Protein AF-A0A1A6GQE8-F1 (afdb_monomer)

Solvent-accessible surface area (backbone atoms only — not comparable to full-atom values): 12426 Å² total; per-residue (Å²): 138,86,84,80,75,64,87,93,66,90,79,89,85,80,94,72,72,99,49,94,85,53,71,64,73,80,48,47,66,59,53,51,49,52,54,49,50,49,63,72,64,48,62,23,26,74,57,38,47,56,50,36,55,51,49,27,27,77,41,68,50,54,58,66,59,46,49,51,30,46,28,74,81,37,71,71,54,50,54,50,72,70,56,50,51,53,42,54,61,35,61,78,48,55,28,60,56,50,30,53,54,46,36,74,74,71,44,80,75,94,63,67,51,44,66,57,49,55,72,54,42,81,95,78,83,87,87,87,84,79,78,90,83,87,82,89,78,89,87,88,85,83,84,88,86,84,88,81,8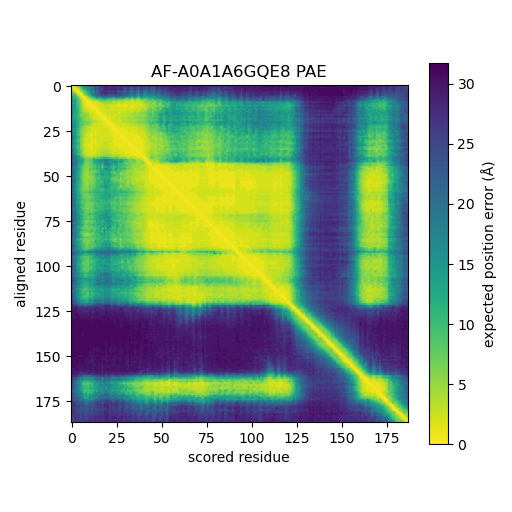0,91,72,86,70,79,79,76,93,70,88,73,78,76,79,69,56,63,72,56,48,50,49,50,53,69,74,65,61,87,73,80,84,85,77,82,88,78,132

Radius of gyration: 25.93 Å; Cα contacts (8 Å, |Δi|>4): 92; chains: 1; bounding box: 51×76×77 Å

InterPro domains:
  IPR000340 Dual specificity phosphatase, catalytic domain [PF00782] (6-90)
  IPR020422 Dual specificity protein phosphatase domain [SM00195] (2-93)
  IPR029021 Protein-tyrosine phosphatase-like [G3DSA:3.90.190.10] (2-115)
  IPR029021 Protein-tyrosine phosphatase-like [SSF52799] (7-93)

Organism: Neotoma lepida (NCBI:txid56216)

pLDDT: mean 73.99, std 23.94, range [29.12, 97.94]

Structure (mmCIF, N/CA/C/O backbone):
data_AF-A0A1A6GQE8-F1
#
_entry.id   AF-A0A1A6GQE8-F1
#
loop_
_atom_site.group_PDB
_atom_site.id
_atom_site.type_symbol
_atom_site.label_atom_id
_atom_site.label_alt_id
_atom_site.label_comp_id
_atom_site.label_asym_id
_atom_site.label_entity_id
_atom_site.label_seq_id
_atom_site.pdbx_PDB_ins_code
_atom_site.Cartn_x
_atom_site.Cartn_y
_atom_site.Cartn_z
_atom_site.occupancy
_atom_site.B_iso_or_equiv
_atom_site.auth_seq_id
_atom_site.auth_comp_id
_atom_site.auth_asym_id
_atom_site.auth_atom_id
_atom_site.pdbx_PDB_model_num
ATOM 1 N N . MET A 1 1 ? 19.054 22.653 -20.658 1.00 33.34 1 MET A N 1
ATOM 2 C CA . MET A 1 1 ? 17.891 21.751 -20.486 1.00 33.34 1 MET A CA 1
ATOM 3 C C . MET A 1 1 ? 18.060 20.942 -19.203 1.00 33.34 1 MET A C 1
ATOM 5 O O . MET A 1 1 ? 19.047 20.231 -19.081 1.00 33.34 1 MET A O 1
ATOM 9 N N . GLY A 1 2 ? 17.166 21.108 -18.223 1.00 38.31 2 GLY A N 1
ATOM 10 C CA . GLY A 1 2 ? 17.299 20.510 -16.889 1.00 38.31 2 GLY A CA 1
ATOM 11 C C . GLY A 1 2 ? 16.856 19.045 -16.826 1.00 38.31 2 GLY A C 1
ATOM 12 O O . GLY A 1 2 ? 15.711 18.726 -17.131 1.00 38.31 2 GLY A O 1
ATOM 13 N N . ASN A 1 3 ? 17.747 18.160 -16.374 1.00 42.16 3 ASN A N 1
ATOM 14 C CA . ASN A 1 3 ? 17.410 16.785 -16.004 1.00 42.16 3 ASN A CA 1
ATOM 15 C C . ASN A 1 3 ? 16.837 16.758 -14.579 1.00 42.16 3 ASN A C 1
ATOM 17 O O . ASN A 1 3 ? 17.555 16.536 -13.604 1.00 42.16 3 ASN A O 1
ATOM 21 N N . GLY A 1 4 ? 15.527 16.963 -14.454 1.00 40.12 4 GLY A N 1
ATOM 22 C CA . GLY A 1 4 ? 14.789 16.671 -13.227 1.00 40.12 4 GLY A CA 1
ATOM 23 C C . GLY A 1 4 ? 14.667 15.160 -13.020 1.00 40.12 4 GLY A C 1
ATOM 24 O O . GLY A 1 4 ? 13.658 14.561 -13.383 1.00 40.12 4 GLY A O 1
ATOM 25 N N . MET A 1 5 ? 15.694 14.517 -12.458 1.00 43.94 5 MET A N 1
ATOM 26 C CA . MET A 1 5 ? 15.571 13.144 -11.959 1.00 43.94 5 MET A CA 1
ATOM 27 C C . MET A 1 5 ? 14.628 13.139 -10.752 1.00 43.94 5 MET A C 1
ATOM 29 O O . MET A 1 5 ? 15.006 13.525 -9.646 1.00 43.94 5 MET A O 1
ATOM 33 N N . THR A 1 6 ? 13.390 12.689 -10.951 1.00 46.53 6 THR A N 1
ATOM 34 C CA . THR A 1 6 ? 12.456 12.402 -9.858 1.00 46.53 6 THR A CA 1
ATOM 35 C C . THR A 1 6 ? 13.052 11.296 -8.979 1.00 46.53 6 THR A C 1
ATOM 37 O O . THR A 1 6 ? 13.057 10.125 -9.368 1.00 46.53 6 THR A O 1
ATOM 40 N N . LYS A 1 7 ? 13.597 11.655 -7.808 1.00 50.09 7 LYS A N 1
ATOM 41 C CA . LYS A 1 7 ? 14.180 10.702 -6.849 1.00 50.09 7 LYS A CA 1
ATOM 42 C C . LYS A 1 7 ? 13.134 9.633 -6.482 1.00 50.09 7 LYS A C 1
ATOM 44 O O . LYS A 1 7 ? 12.064 9.958 -5.978 1.00 50.09 7 LYS A O 1
ATOM 49 N N . GLY A 1 8 ? 13.437 8.355 -6.733 1.00 65.50 8 GLY A N 1
ATOM 50 C CA . GLY A 1 8 ? 12.602 7.214 -6.316 1.00 65.50 8 GLY A CA 1
ATOM 51 C C . GLY A 1 8 ? 11.689 6.594 -7.383 1.00 65.50 8 GLY A C 1
ATOM 52 O O . GLY A 1 8 ? 10.817 5.790 -7.024 1.00 65.50 8 GLY A O 1
ATOM 53 N N . ILE A 1 9 ? 11.882 6.945 -8.659 1.00 70.56 9 ILE A N 1
ATOM 54 C CA . ILE A 1 9 ? 11.312 6.229 -9.809 1.00 70.56 9 ILE A CA 1
ATOM 55 C C . ILE A 1 9 ? 12.464 5.643 -10.625 1.00 70.56 9 ILE A C 1
ATOM 57 O O . ILE A 1 9 ? 13.371 6.364 -11.039 1.00 70.56 9 ILE A O 1
ATOM 61 N N . THR A 1 10 ? 12.432 4.330 -10.836 1.00 79.69 10 THR A N 1
ATOM 62 C CA . THR A 1 10 ? 13.374 3.635 -11.713 1.00 79.69 10 THR A CA 1
ATOM 63 C C . THR A 1 10 ? 12.821 3.661 -13.131 1.00 79.69 10 THR A C 1
ATOM 65 O O . THR A 1 10 ? 11.670 3.285 -13.344 1.00 79.69 10 THR A O 1
ATOM 68 N N . TYR A 1 11 ? 13.637 4.086 -14.093 1.00 85.38 11 TYR A N 1
ATOM 69 C CA . TYR A 1 11 ? 13.274 4.113 -15.506 1.00 85.38 11 TYR A CA 1
ATOM 70 C C . TYR A 1 11 ? 14.206 3.200 -16.295 1.00 85.38 11 TYR A C 1
ATOM 72 O O . TYR A 1 11 ? 15.423 3.286 -16.142 1.00 85.38 11 TYR A O 1
ATOM 80 N N . LEU A 1 12 ? 13.630 2.389 -17.178 1.00 89.62 12 LEU A N 1
ATOM 81 C CA . LEU A 1 12 ? 14.349 1.776 -18.285 1.00 89.62 12 LEU A CA 1
ATOM 82 C C . LEU A 1 12 ? 14.109 2.640 -19.527 1.00 89.62 12 LEU A C 1
ATOM 84 O O . LEU A 1 12 ? 12.961 2.836 -19.925 1.00 89.62 12 LEU A O 1
ATOM 88 N N . ARG A 1 13 ? 15.175 3.190 -20.114 1.00 92.12 13 ARG A N 1
ATOM 89 C CA . ARG A 1 13 ? 15.105 3.988 -21.347 1.00 92.12 13 ARG A CA 1
ATOM 90 C C . ARG A 1 13 ? 15.777 3.229 -22.476 1.00 92.12 13 ARG A C 1
ATOM 92 O O . ARG A 1 13 ? 16.946 2.881 -22.359 1.00 92.12 13 ARG A O 1
ATOM 99 N N . ILE A 1 14 ? 15.044 3.033 -23.565 1.00 91.38 14 ILE A N 1
ATOM 100 C CA . ILE A 1 14 ? 15.556 2.408 -24.780 1.00 91.38 14 ILE A CA 1
ATOM 101 C C . ILE A 1 14 ? 15.322 3.376 -25.933 1.00 91.38 14 ILE A C 1
ATOM 103 O O . ILE A 1 14 ? 14.180 3.668 -26.279 1.00 91.38 14 ILE A O 1
ATOM 107 N N . SER A 1 15 ? 16.407 3.898 -26.497 1.00 91.94 15 SER A N 1
ATOM 108 C CA . SER A 1 15 ? 16.352 4.793 -27.652 1.00 91.94 15 SER A CA 1
ATOM 109 C C . SER A 1 15 ? 16.239 3.963 -28.927 1.00 91.94 15 SER A C 1
ATOM 111 O O . SER A 1 15 ? 17.192 3.289 -29.317 1.00 91.94 15 SER A O 1
ATOM 113 N N . VAL A 1 16 ? 15.070 4.000 -29.561 1.00 91.94 16 VAL A N 1
ATOM 114 C CA . VAL A 1 16 ? 14.745 3.240 -30.774 1.00 91.94 16 VAL A CA 1
ATOM 115 C C . VAL A 1 16 ? 14.078 4.203 -31.753 1.00 91.94 16 VAL A C 1
ATOM 117 O O . VAL A 1 16 ? 13.173 4.932 -31.354 1.00 91.94 16 VAL A O 1
ATOM 120 N N . ALA A 1 17 ? 14.540 4.242 -33.004 1.00 90.75 17 ALA A N 1
ATOM 121 C CA . ALA A 1 17 ? 13.864 5.004 -34.052 1.00 90.75 17 ALA A CA 1
ATOM 122 C C . ALA A 1 17 ? 12.609 4.248 -34.514 1.00 90.75 17 ALA A C 1
ATOM 124 O O . ALA A 1 17 ? 12.619 3.019 -34.579 1.00 90.75 17 ALA A O 1
ATOM 125 N N . ASP A 1 18 ? 11.540 4.980 -34.818 1.00 93.00 18 ASP A N 1
ATOM 126 C CA . ASP A 1 18 ? 10.269 4.411 -35.272 1.00 93.00 18 ASP A CA 1
ATOM 127 C C . ASP A 1 18 ? 10.303 4.161 -36.785 1.00 93.00 18 ASP A C 1
ATOM 129 O O . ASP A 1 18 ? 9.680 4.868 -37.575 1.00 93.00 18 ASP A O 1
ATOM 133 N N . THR A 1 19 ? 11.136 3.206 -37.201 1.00 94.00 19 THR A N 1
ATOM 134 C CA . THR A 1 19 ? 11.258 2.796 -38.603 1.00 94.00 19 THR A CA 1
ATOM 135 C C . THR A 1 19 ? 11.241 1.267 -38.711 1.00 94.00 19 THR A C 1
ATOM 137 O O . THR A 1 19 ? 11.705 0.576 -37.793 1.00 94.00 19 THR A O 1
ATOM 140 N N . PRO A 1 20 ? 10.692 0.696 -39.801 1.00 92.06 20 PRO A N 1
ATOM 141 C CA . PRO A 1 20 ? 10.495 -0.751 -39.920 1.00 92.06 20 PRO A CA 1
ATOM 142 C C . PRO A 1 20 ? 11.808 -1.548 -39.996 1.00 92.06 20 PRO A C 1
ATOM 144 O O . PRO A 1 20 ? 11.814 -2.753 -39.738 1.00 92.06 20 PRO A O 1
ATOM 147 N N . GLU A 1 21 ? 12.929 -0.893 -40.299 1.00 95.44 21 GLU A N 1
ATOM 148 C CA . GLU A 1 21 ? 14.267 -1.492 -40.337 1.00 95.44 21 GLU A CA 1
ATOM 149 C C . GLU A 1 21 ? 14.823 -1.753 -38.931 1.00 95.44 21 GLU A C 1
ATOM 151 O O . GLU A 1 21 ? 15.717 -2.585 -38.746 1.00 95.44 21 GLU A O 1
ATOM 156 N N . VAL A 1 22 ? 14.309 -1.061 -37.910 1.00 94.12 22 VAL A N 1
ATOM 157 C CA . VAL A 1 22 ? 14.831 -1.186 -36.553 1.00 94.12 22 VAL A CA 1
ATOM 158 C C . VAL A 1 22 ? 14.346 -2.475 -35.893 1.00 94.12 22 VAL A C 1
ATOM 160 O O . VAL A 1 22 ? 13.163 -2.708 -35.648 1.00 94.12 22 VAL A O 1
ATOM 163 N N . HIS A 1 23 ? 15.296 -3.320 -35.495 1.00 92.38 23 HIS A N 1
ATOM 164 C CA . HIS A 1 23 ? 15.022 -4.582 -34.809 1.00 92.38 23 HIS A CA 1
ATOM 165 C C . HIS A 1 23 ? 14.672 -4.403 -33.321 1.00 92.38 23 HIS A C 1
ATOM 167 O O . HIS A 1 23 ? 15.424 -4.833 -32.443 1.00 92.38 23 HIS A O 1
ATOM 173 N N . ILE A 1 24 ? 13.506 -3.825 -33.010 1.00 95.25 24 ILE A N 1
ATOM 174 C CA . ILE A 1 24 ? 13.038 -3.617 -31.622 1.00 95.25 24 ILE A CA 1
ATOM 175 C C . ILE A 1 24 ? 12.971 -4.917 -30.797 1.00 95.25 24 ILE A C 1
ATOM 177 O O . ILE A 1 24 ? 13.159 -4.896 -29.580 1.00 95.25 24 ILE A O 1
ATOM 181 N N . LYS A 1 25 ? 12.804 -6.071 -31.463 1.00 95.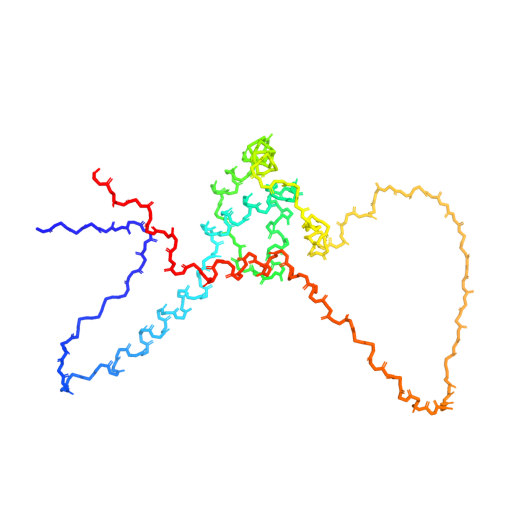81 25 LYS A N 1
ATOM 182 C CA . LYS A 1 25 ? 12.785 -7.409 -30.844 1.00 95.81 25 LYS A CA 1
ATOM 183 C C . LYS A 1 25 ? 13.999 -7.674 -29.943 1.00 95.81 25 LYS A C 1
ATOM 185 O O . LYS A 1 25 ? 13.856 -8.373 -28.941 1.00 95.81 25 LYS A O 1
ATOM 190 N N . LYS A 1 26 ? 15.167 -7.082 -30.238 1.00 95.25 26 LYS A N 1
ATOM 191 C CA . LYS A 1 26 ? 16.388 -7.231 -29.421 1.00 95.25 26 LYS A CA 1
ATOM 192 C C . LYS A 1 26 ? 16.225 -6.719 -27.981 1.00 95.25 26 LYS A C 1
ATOM 194 O O . LYS A 1 26 ? 16.923 -7.184 -27.088 1.00 95.25 26 LYS A O 1
ATOM 199 N N . HIS A 1 27 ? 15.274 -5.812 -27.750 1.00 95.81 27 HIS A N 1
ATOM 200 C CA . HIS A 1 27 ? 15.008 -5.199 -26.447 1.00 95.81 27 HIS A CA 1
ATOM 201 C C . HIS A 1 27 ? 13.896 -5.885 -25.647 1.00 95.81 27 HIS A C 1
ATOM 203 O O . HIS A 1 27 ? 13.732 -5.608 -24.460 1.00 95.81 27 HIS A O 1
ATOM 209 N N . PHE A 1 28 ? 13.141 -6.811 -26.249 1.00 96.50 28 PHE A N 1
ATOM 210 C CA . PHE A 1 28 ? 11.980 -7.418 -25.590 1.00 96.50 28 PHE A CA 1
ATOM 211 C C . PHE A 1 28 ? 12.343 -8.113 -24.279 1.00 96.50 28 PHE A C 1
ATOM 213 O O . PHE A 1 28 ? 11.652 -7.927 -23.282 1.00 96.50 28 PHE A O 1
ATOM 220 N N . LYS A 1 29 ? 13.451 -8.863 -24.248 1.00 96.25 29 LYS A N 1
ATOM 221 C CA . LYS A 1 29 ? 13.906 -9.556 -23.034 1.00 96.25 29 LYS A CA 1
ATOM 222 C C . LYS A 1 29 ? 14.160 -8.576 -21.885 1.00 96.25 29 LYS A C 1
ATOM 224 O O . LYS A 1 29 ? 13.725 -8.818 -20.763 1.00 96.25 29 LYS A O 1
ATOM 229 N N . GLU A 1 30 ? 14.838 -7.468 -22.169 1.00 95.69 30 GLU A N 1
ATOM 230 C CA . GLU A 1 30 ? 15.150 -6.430 -21.186 1.00 95.69 30 GLU A CA 1
ATOM 231 C C . GLU A 1 30 ? 13.878 -5.735 -20.681 1.00 95.69 30 GLU A C 1
ATOM 233 O O . GLU A 1 30 ? 13.658 -5.668 -19.470 1.00 95.69 30 GLU A O 1
ATOM 238 N N . CYS A 1 31 ? 12.991 -5.309 -21.589 1.00 93.50 31 CYS A N 1
ATOM 239 C CA . CYS A 1 31 ? 11.715 -4.685 -21.234 1.00 93.50 31 CYS A CA 1
ATOM 240 C C . CYS A 1 31 ? 10.833 -5.603 -20.384 1.00 93.50 31 CYS A C 1
ATOM 242 O O . CYS A 1 31 ? 10.303 -5.176 -19.358 1.00 93.50 31 CYS A O 1
ATOM 244 N N . VAL A 1 32 ? 10.681 -6.865 -20.793 1.00 93.50 32 VAL A N 1
ATOM 245 C CA . VAL A 1 32 ? 9.855 -7.845 -20.077 1.00 93.50 32 VAL A CA 1
ATOM 246 C C . VAL A 1 32 ? 10.417 -8.094 -18.681 1.00 93.50 32 VAL A C 1
ATOM 248 O O . VAL A 1 32 ? 9.656 -8.054 -17.716 1.00 93.50 32 VAL A O 1
ATOM 251 N N . ASN A 1 33 ? 11.733 -8.277 -18.547 1.00 92.75 33 ASN A N 1
ATOM 252 C CA . ASN A 1 33 ? 12.372 -8.469 -17.245 1.00 92.75 33 ASN A CA 1
ATOM 253 C C . ASN A 1 33 ? 12.209 -7.246 -16.339 1.00 92.75 33 ASN A C 1
ATOM 255 O O . ASN A 1 33 ? 11.886 -7.400 -15.161 1.00 92.75 33 ASN A O 1
ATOM 259 N N . PHE A 1 34 ? 12.378 -6.039 -16.882 1.00 87.69 34 PHE A N 1
ATOM 260 C CA . PHE A 1 34 ? 12.191 -4.801 -16.133 1.00 87.69 34 PHE A CA 1
ATOM 261 C C . PHE A 1 34 ? 10.754 -4.666 -15.619 1.00 87.69 34 PHE A C 1
ATOM 263 O O . PHE A 1 34 ? 10.536 -4.494 -14.419 1.00 87.69 34 PHE A O 1
ATOM 270 N N . ILE A 1 35 ? 9.763 -4.839 -16.501 1.00 85.19 35 ILE A N 1
ATOM 271 C CA . ILE A 1 35 ? 8.339 -4.795 -16.137 1.00 85.19 35 ILE A CA 1
ATOM 272 C C . ILE A 1 35 ? 8.012 -5.875 -15.102 1.00 85.19 35 ILE A C 1
ATOM 274 O O . ILE A 1 35 ? 7.318 -5.605 -14.119 1.00 85.19 35 ILE A O 1
ATOM 278 N N . HIS A 1 36 ? 8.509 -7.098 -15.299 1.00 88.69 36 HIS A N 1
ATOM 279 C CA . HIS A 1 36 ? 8.265 -8.208 -14.385 1.00 88.69 36 HIS A CA 1
ATOM 280 C C . HIS A 1 36 ? 8.868 -7.940 -13.000 1.00 88.69 36 HIS A C 1
ATOM 282 O O . HIS A 1 36 ? 8.176 -8.100 -11.994 1.00 88.69 36 HIS A O 1
ATOM 288 N N . GLY A 1 37 ? 10.105 -7.440 -12.940 1.00 81.06 37 GLY A N 1
ATOM 289 C CA . GLY A 1 37 ? 10.758 -7.029 -11.698 1.00 81.06 37 GLY A CA 1
ATOM 290 C C . GLY A 1 37 ? 9.993 -5.919 -10.978 1.00 81.06 37 GLY A C 1
ATOM 291 O O . GLY A 1 37 ? 9.742 -6.024 -9.778 1.00 81.06 37 GLY A O 1
ATOM 292 N N . CYS A 1 38 ? 9.530 -4.895 -11.702 1.00 78.94 38 CYS A N 1
ATOM 293 C CA . CYS A 1 38 ? 8.674 -3.849 -11.138 1.00 78.94 38 CYS A CA 1
ATOM 294 C C . CYS A 1 38 ? 7.338 -4.398 -10.616 1.00 78.94 38 CYS A C 1
ATOM 296 O O . CYS A 1 38 ? 6.865 -3.948 -9.574 1.00 78.94 38 CYS A O 1
ATOM 298 N N . ARG A 1 39 ? 6.731 -5.380 -11.296 1.00 75.75 39 ARG A N 1
ATOM 299 C CA . ARG A 1 39 ? 5.498 -6.045 -10.837 1.00 75.75 39 ARG A CA 1
ATOM 300 C C . ARG A 1 39 ? 5.704 -6.816 -9.535 1.00 75.75 39 ARG A C 1
ATOM 302 O O . ARG A 1 39 ? 4.853 -6.729 -8.651 1.00 75.75 39 ARG A O 1
ATOM 309 N N . LEU A 1 40 ? 6.805 -7.561 -9.426 1.00 74.25 40 LEU A N 1
ATOM 310 C CA . LEU A 1 40 ? 7.125 -8.351 -8.235 1.00 74.25 40 LEU A CA 1
ATOM 311 C C . LEU A 1 40 ? 7.533 -7.467 -7.055 1.00 74.25 40 LEU A C 1
ATOM 313 O O . LEU A 1 40 ? 7.094 -7.705 -5.937 1.00 74.25 40 LEU A O 1
ATOM 317 N N . ASN A 1 41 ? 8.315 -6.418 -7.310 1.00 69.19 41 ASN A N 1
ATOM 318 C CA . ASN A 1 41 ? 8.878 -5.561 -6.263 1.00 69.19 41 ASN A CA 1
ATOM 319 C C . ASN A 1 41 ? 8.047 -4.292 -6.007 1.00 69.19 41 ASN A C 1
ATOM 321 O O . ASN A 1 41 ? 8.381 -3.460 -5.157 1.00 69.19 41 ASN A O 1
ATOM 325 N N . GLY A 1 42 ? 6.952 -4.121 -6.746 1.00 71.88 42 GLY A N 1
ATOM 326 C CA . GLY A 1 42 ? 5.987 -3.053 -6.549 1.00 71.88 42 GLY A CA 1
ATOM 327 C C . GLY A 1 42 ? 5.256 -3.223 -5.222 1.00 71.88 42 GLY A C 1
ATOM 328 O O . GLY A 1 42 ? 4.955 -4.333 -4.791 1.00 71.88 42 GLY A O 1
ATOM 329 N N . GLY A 1 43 ? 4.959 -2.115 -4.549 1.00 74.06 43 GLY A N 1
ATOM 330 C CA . GLY A 1 43 ? 4.154 -2.120 -3.328 1.00 74.06 43 GLY A CA 1
ATOM 331 C C . GLY A 1 43 ? 4.682 -3.002 -2.197 1.00 74.06 43 GLY A C 1
ATOM 332 O O . GLY A 1 43 ? 3.918 -3.744 -1.586 1.00 74.06 43 GLY A O 1
ATOM 333 N N . ILE A 1 44 ? 5.994 -2.931 -1.951 1.00 83.44 44 ILE A N 1
ATOM 334 C CA . ILE A 1 44 ? 6.643 -3.486 -0.757 1.00 83.44 44 ILE A CA 1
ATOM 335 C C . ILE A 1 44 ? 6.453 -2.534 0.429 1.00 83.44 44 ILE A C 1
ATOM 337 O O . ILE A 1 44 ? 5.942 -2.938 1.467 1.00 83.44 44 ILE A O 1
ATOM 341 N N . SER A 1 45 ? 6.833 -1.262 0.260 1.00 85.12 45 SER A N 1
ATOM 342 C CA . SER A 1 45 ? 6.961 -0.301 1.363 1.00 85.12 45 SER A CA 1
ATOM 343 C C . SER A 1 45 ? 5.960 0.855 1.262 1.00 85.12 45 SER A C 1
ATOM 345 O O . SER A 1 45 ? 4.957 0.835 1.959 1.00 85.12 45 SER A O 1
ATOM 347 N N . ARG A 1 46 ? 6.153 1.816 0.342 1.00 87.44 46 ARG A N 1
ATOM 348 C CA . ARG A 1 46 ? 5.338 3.051 0.251 1.00 87.44 46 ARG A CA 1
ATOM 349 C C . ARG A 1 46 ? 3.823 2.816 0.185 1.00 87.44 46 ARG A C 1
ATOM 351 O O . ARG A 1 46 ? 3.095 3.315 1.033 1.00 87.44 46 ARG A O 1
ATOM 358 N N . SER A 1 47 ? 3.337 2.067 -0.809 1.00 87.38 47 SER A N 1
ATOM 359 C CA . SER A 1 47 ? 1.892 1.818 -0.936 1.00 87.38 47 SER A CA 1
ATOM 360 C C . SER A 1 47 ? 1.365 0.949 0.205 1.00 87.38 47 SER A C 1
ATOM 362 O O . SER A 1 47 ? 0.257 1.172 0.673 1.00 87.38 47 SER A O 1
ATOM 364 N N . THR A 1 48 ? 2.170 -0.002 0.689 1.00 90.00 48 THR A N 1
ATOM 365 C CA . THR A 1 48 ? 1.835 -0.837 1.847 1.00 90.00 48 THR A CA 1
ATOM 366 C C . THR A 1 48 ? 1.622 0.013 3.090 1.00 90.00 48 THR A C 1
ATOM 368 O O . THR A 1 48 ? 0.644 -0.197 3.788 1.00 90.00 48 THR A O 1
ATOM 371 N N . THR A 1 49 ? 2.478 1.005 3.345 1.00 92.19 49 THR A N 1
ATOM 372 C CA . THR A 1 49 ? 2.334 1.934 4.473 1.00 92.19 49 THR A CA 1
ATOM 373 C C . THR A 1 49 ? 1.003 2.676 4.424 1.00 92.19 49 THR A C 1
ATOM 375 O O . THR A 1 49 ? 0.298 2.726 5.426 1.00 92.19 49 THR A O 1
ATOM 378 N N . VAL A 1 50 ? 0.628 3.208 3.258 1.00 94.25 50 VAL A N 1
ATOM 379 C CA . VAL A 1 50 ? -0.646 3.927 3.096 1.00 94.25 50 VAL A CA 1
ATOM 380 C C . VAL A 1 50 ? -1.839 2.989 3.292 1.00 94.25 50 VAL A C 1
ATOM 382 O O . VAL A 1 50 ? -2.799 3.353 3.968 1.00 94.25 50 VAL A O 1
ATOM 385 N N . VAL A 1 51 ? -1.767 1.765 2.756 1.00 94.00 51 VAL A N 1
ATOM 386 C CA . VAL A 1 51 ? -2.802 0.744 2.972 1.00 94.00 51 VAL A CA 1
ATOM 387 C C . VAL A 1 51 ? -2.909 0.373 4.452 1.00 94.00 51 VAL A C 1
ATOM 389 O O . VAL A 1 51 ? -4.020 0.299 4.963 1.00 94.00 51 VAL A O 1
ATOM 392 N N . ILE A 1 52 ? -1.786 0.194 5.158 1.00 95.44 52 ILE A N 1
ATOM 393 C CA . ILE A 1 52 ? -1.794 -0.092 6.598 1.00 95.44 52 ILE A CA 1
ATOM 394 C C . ILE A 1 52 ? -2.477 1.045 7.356 1.00 95.44 52 ILE A C 1
ATOM 396 O O . ILE A 1 52 ? -3.379 0.769 8.136 1.00 95.44 52 ILE A O 1
ATOM 400 N N . ALA A 1 53 ? -2.108 2.302 7.097 1.00 96.81 53 ALA A N 1
ATOM 401 C CA . ALA A 1 53 ? -2.720 3.451 7.762 1.00 96.81 53 ALA A CA 1
ATOM 402 C C . ALA A 1 53 ? -4.242 3.496 7.542 1.00 96.81 53 ALA A C 1
ATOM 404 O O . ALA A 1 53 ? -4.994 3.661 8.498 1.00 96.81 53 ALA A O 1
ATOM 405 N N . TYR A 1 54 ? -4.703 3.265 6.308 1.00 96.31 54 TYR A N 1
ATOM 406 C CA . TYR A 1 54 ? -6.134 3.187 6.008 1.00 96.31 54 TYR A CA 1
ATOM 407 C C . TYR A 1 54 ? -6.8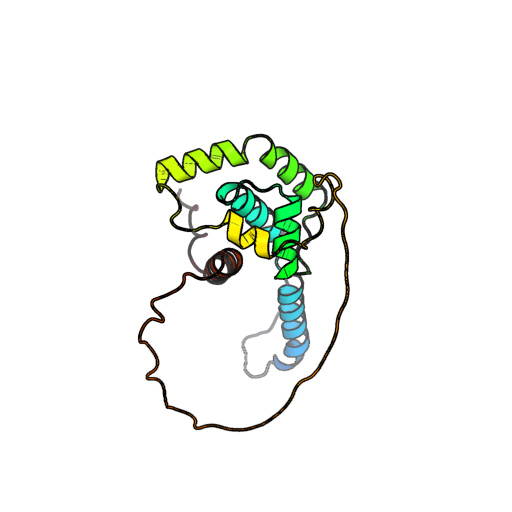28 2.063 6.787 1.00 96.31 54 TYR A C 1
ATOM 409 O O . TYR A 1 54 ? -7.849 2.300 7.431 1.00 96.31 54 TYR A O 1
ATOM 417 N N . VAL A 1 55 ? -6.261 0.852 6.771 1.00 95.38 55 VAL A N 1
ATOM 418 C CA . VAL A 1 55 ? -6.844 -0.301 7.468 1.00 95.38 55 VAL A CA 1
ATOM 419 C C . VAL A 1 55 ? -6.854 -0.077 8.982 1.00 95.38 55 VAL A C 1
ATOM 421 O O . VAL A 1 55 ? -7.864 -0.369 9.614 1.00 95.38 55 VAL A O 1
ATOM 424 N N . MET A 1 56 ? -5.808 0.515 9.569 1.00 96.75 56 MET A N 1
ATOM 425 C CA . MET A 1 56 ? -5.806 0.926 10.982 1.00 96.75 56 MET A CA 1
ATOM 426 C C . MET A 1 56 ? -6.953 1.891 11.294 1.00 96.75 56 MET A C 1
ATOM 428 O O . MET A 1 56 ? -7.570 1.784 12.348 1.00 96.75 56 MET A O 1
ATOM 432 N N . THR A 1 57 ? -7.253 2.827 10.393 1.00 96.06 57 THR A N 1
ATOM 433 C CA . THR A 1 57 ? -8.340 3.794 10.586 1.00 96.06 57 THR A CA 1
ATOM 434 C C . THR A 1 57 ? -9.711 3.134 10.532 1.00 96.06 57 THR A C 1
ATOM 436 O O . THR A 1 57 ? -10.543 3.407 11.390 1.00 96.06 57 THR A O 1
ATOM 439 N N . VAL A 1 58 ? -9.970 2.245 9.571 1.00 94.44 58 VAL A N 1
ATOM 440 C CA . VAL A 1 58 ? -11.305 1.630 9.446 1.00 94.44 58 VAL A CA 1
ATOM 441 C C . VAL A 1 58 ? -11.515 0.448 10.398 1.00 94.44 58 VAL A C 1
ATOM 443 O O . VAL A 1 58 ? -12.638 0.228 10.831 1.00 94.44 58 VAL A O 1
ATOM 446 N N . THR A 1 59 ? -10.454 -0.243 10.834 1.00 93.81 59 THR A N 1
ATOM 447 C CA . THR A 1 59 ? -10.547 -1.401 11.756 1.00 93.81 59 THR A CA 1
ATOM 448 C C . THR A 1 59 ? -10.172 -1.099 13.203 1.00 93.81 59 THR A C 1
ATOM 450 O O . THR A 1 59 ? -10.663 -1.759 14.105 1.00 93.81 59 THR A O 1
ATOM 453 N N . GLY A 1 60 ? -9.361 -0.072 13.470 1.00 92.94 60 GLY A N 1
ATOM 454 C CA . GLY A 1 60 ? -8.945 0.293 14.830 1.00 92.94 60 GLY A CA 1
ATOM 455 C C . GLY A 1 60 ? -7.822 -0.588 15.371 1.00 92.94 60 GLY A C 1
ATOM 456 O O . GLY A 1 60 ? -7.375 -0.384 16.497 1.00 92.94 60 GLY A O 1
ATOM 457 N N . LEU A 1 61 ? -7.353 -1.542 14.567 1.00 95.00 61 LEU A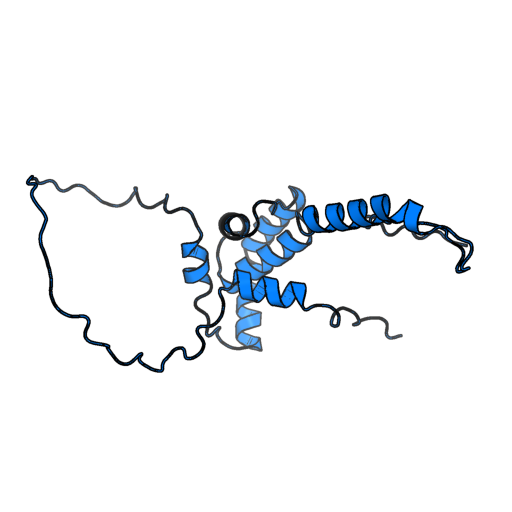 N 1
ATOM 458 C CA . LEU A 1 61 ? -6.252 -2.439 14.886 1.00 95.00 61 LEU A CA 1
ATOM 459 C C . LEU A 1 61 ? -4.904 -1.715 14.834 1.00 95.00 61 LEU A C 1
ATOM 461 O O . LEU A 1 61 ? -4.727 -0.718 14.124 1.00 95.00 61 LEU A O 1
ATOM 465 N N . GLY A 1 62 ? -3.923 -2.253 15.560 1.00 96.25 62 GLY A N 1
ATOM 466 C CA . GLY A 1 62 ? -2.558 -1.741 15.535 1.00 96.25 62 GLY A CA 1
ATOM 467 C C . GLY A 1 62 ? -1.850 -2.049 14.213 1.00 96.25 62 GLY A C 1
ATOM 468 O O . GLY A 1 62 ? -2.121 -3.055 13.556 1.00 96.25 62 GLY A O 1
ATOM 469 N N . TRP A 1 63 ? -0.867 -1.225 13.830 1.00 97.06 63 TRP A N 1
ATOM 470 C CA . TRP A 1 63 ? -0.156 -1.387 12.551 1.00 97.06 63 TRP A CA 1
ATOM 471 C C . TRP A 1 63 ? 0.511 -2.762 12.387 1.00 97.06 63 TRP A C 1
ATOM 473 O O . TRP A 1 63 ? 0.666 -3.238 11.264 1.00 97.06 63 TRP A O 1
ATOM 483 N N . ARG A 1 64 ? 0.914 -3.401 13.495 1.00 96.44 64 ARG A N 1
ATOM 484 C CA . ARG A 1 64 ? 1.545 -4.731 13.505 1.00 96.44 64 ARG A CA 1
ATOM 485 C C . ARG A 1 64 ? 0.559 -5.819 13.102 1.00 96.44 64 ARG A C 1
ATOM 487 O O . ARG A 1 64 ? 0.878 -6.603 12.216 1.00 96.44 64 ARG A O 1
ATOM 494 N N . GLU A 1 65 ? -0.628 -5.808 13.706 1.00 95.31 65 GLU A N 1
ATOM 495 C CA . GLU A 1 65 ? -1.724 -6.726 13.381 1.00 95.31 65 GLU A CA 1
ATOM 496 C C . GLU A 1 65 ? -2.145 -6.523 11.924 1.00 95.31 65 GLU A C 1
ATOM 498 O O . GLU A 1 65 ? -2.199 -7.460 11.134 1.00 95.31 65 GLU A O 1
ATOM 503 N N . VAL A 1 66 ? -2.331 -5.267 11.517 1.00 96.19 66 VAL A N 1
ATOM 504 C CA . VAL A 1 66 ? -2.688 -4.937 10.136 1.00 96.19 66 VAL A CA 1
ATOM 505 C C . VAL A 1 66 ? -1.624 -5.416 9.141 1.00 96.19 66 VAL A C 1
ATOM 507 O O . VAL A 1 66 ? -1.960 -6.009 8.116 1.00 96.19 66 VAL A O 1
ATOM 510 N N . LEU A 1 67 ? -0.336 -5.194 9.423 1.00 95.19 67 LEU A N 1
ATOM 511 C CA . LEU A 1 67 ? 0.753 -5.670 8.567 1.00 95.19 67 LEU A CA 1
ATOM 512 C C . LEU A 1 67 ? 0.777 -7.202 8.478 1.00 95.19 67 LEU A C 1
ATOM 514 O O . LEU A 1 67 ? 1.038 -7.740 7.403 1.00 95.19 67 LEU A O 1
ATOM 518 N N . GLU A 1 68 ? 0.523 -7.899 9.581 1.00 94.62 68 GLU A N 1
ATOM 519 C CA . GLU A 1 68 ? 0.462 -9.360 9.622 1.00 94.62 68 GLU A CA 1
ATOM 520 C C . GLU A 1 68 ? -0.694 -9.903 8.770 1.00 94.62 68 GLU A C 1
ATOM 522 O O . GLU A 1 68 ? -0.467 -10.739 7.892 1.00 94.62 68 GLU A O 1
ATOM 527 N N . ALA A 1 69 ? -1.895 -9.341 8.915 1.00 92.88 69 ALA A N 1
ATOM 528 C CA . ALA A 1 69 ? -3.042 -9.704 8.086 1.00 92.88 69 ALA A CA 1
ATOM 529 C C . ALA A 1 69 ? -2.806 -9.404 6.593 1.00 92.88 69 ALA A C 1
ATOM 531 O O . ALA A 1 69 ? -3.129 -10.213 5.721 1.00 92.88 69 ALA A O 1
ATOM 532 N N . ILE A 1 70 ? -2.172 -8.271 6.266 1.00 91.62 70 ILE A N 1
ATOM 533 C CA . ILE A 1 70 ? -1.790 -7.954 4.881 1.00 91.62 70 ILE A CA 1
ATOM 534 C C . ILE A 1 70 ? -0.789 -8.981 4.346 1.00 91.62 70 ILE A C 1
ATOM 536 O O . ILE A 1 70 ? -0.915 -9.407 3.196 1.00 91.62 70 ILE A O 1
ATOM 540 N N . LYS A 1 71 ? 0.180 -9.422 5.155 1.00 91.38 71 LYS A N 1
ATOM 541 C CA . LYS A 1 71 ? 1.165 -10.432 4.742 1.00 91.38 71 LYS A CA 1
ATOM 542 C C . LYS A 1 71 ? 0.540 -11.785 4.409 1.00 91.38 71 LYS A C 1
ATOM 544 O O . LYS A 1 71 ? 1.077 -12.455 3.530 1.00 91.38 71 LYS A O 1
ATOM 549 N N . ALA A 1 72 ? -0.602 -12.141 5.002 1.00 88.38 72 ALA A N 1
ATOM 550 C CA . ALA A 1 72 ? -1.343 -13.353 4.638 1.00 88.38 72 ALA A CA 1
ATOM 551 C C . ALA A 1 72 ? -1.800 -13.352 3.164 1.00 88.38 72 ALA A C 1
ATOM 553 O O . ALA A 1 72 ? -1.892 -14.403 2.537 1.00 88.38 72 ALA A O 1
ATOM 554 N N . THR A 1 73 ? -2.033 -12.170 2.580 1.00 83.94 73 THR A N 1
A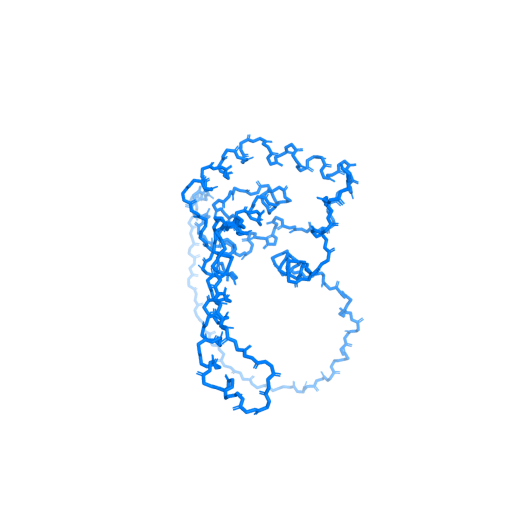TOM 555 C CA . THR A 1 73 ? -2.437 -12.021 1.166 1.00 83.94 73 THR A CA 1
ATOM 556 C C . THR A 1 73 ? -1.320 -11.489 0.263 1.00 83.94 73 THR A C 1
ATOM 558 O O . THR A 1 73 ? -1.337 -11.708 -0.952 1.00 83.94 73 THR A O 1
ATOM 561 N N . ARG A 1 74 ? -0.332 -10.786 0.830 1.00 86.75 74 ARG A N 1
ATOM 562 C CA . ARG A 1 74 ? 0.821 -10.208 0.129 1.00 86.75 74 ARG A CA 1
ATOM 563 C C . ARG A 1 74 ? 2.099 -10.375 0.970 1.00 86.75 74 ARG A C 1
ATOM 565 O O . ARG A 1 74 ? 2.528 -9.415 1.610 1.00 86.75 74 ARG A O 1
ATOM 572 N N . PRO A 1 75 ? 2.769 -11.543 0.923 1.00 88.19 75 PRO A N 1
ATOM 573 C CA . PRO A 1 75 ? 3.919 -11.850 1.789 1.00 88.19 75 PRO A CA 1
ATOM 574 C C . PRO A 1 75 ? 5.102 -10.877 1.670 1.00 88.19 75 PRO A C 1
ATOM 576 O O . PRO A 1 75 ? 5.839 -10.661 2.628 1.00 88.19 75 PRO A O 1
ATOM 579 N N . ILE A 1 76 ? 5.259 -10.242 0.503 1.00 85.50 76 ILE A N 1
ATOM 580 C CA . ILE A 1 76 ? 6.310 -9.248 0.228 1.00 85.50 76 ILE A CA 1
ATOM 581 C C . ILE A 1 76 ? 6.063 -7.878 0.887 1.00 85.50 76 ILE A C 1
ATOM 583 O O . ILE A 1 76 ? 6.896 -6.982 0.762 1.00 85.50 76 ILE A O 1
ATOM 587 N N . ALA A 1 77 ? 4.916 -7.672 1.543 1.00 89.69 77 ALA A N 1
ATOM 588 C CA . ALA A 1 77 ? 4.593 -6.432 2.239 1.00 89.69 77 ALA A CA 1
ATOM 589 C C . ALA A 1 77 ? 5.608 -6.163 3.360 1.00 89.69 77 ALA A C 1
ATOM 591 O O . ALA A 1 77 ? 5.716 -6.911 4.333 1.00 89.69 77 ALA A O 1
ATOM 592 N N . ASN A 1 78 ? 6.368 -5.080 3.222 1.00 92.00 78 ASN A N 1
ATOM 593 C CA . ASN A 1 78 ? 7.440 -4.740 4.141 1.00 92.00 78 ASN A CA 1
ATOM 594 C C . ASN A 1 78 ? 7.711 -3.222 4.157 1.00 92.00 78 ASN A C 1
ATOM 596 O O . ASN A 1 78 ? 8.622 -2.745 3.471 1.00 92.00 78 ASN A O 1
ATOM 600 N N . PRO A 1 79 ? 6.943 -2.437 4.936 1.00 91.88 79 PRO A N 1
ATOM 601 C CA . PRO A 1 79 ? 7.278 -1.045 5.216 1.00 91.88 79 PRO A CA 1
ATOM 602 C C . PRO A 1 79 ? 8.703 -0.930 5.760 1.00 91.88 79 PRO A C 1
ATOM 604 O O . PRO A 1 79 ? 9.127 -1.751 6.583 1.00 91.88 79 PRO A O 1
ATOM 607 N N . ASN A 1 80 ? 9.436 0.093 5.319 1.00 92.50 80 ASN A N 1
ATOM 608 C CA . ASN A 1 80 ? 10.765 0.378 5.863 1.00 92.50 80 ASN A CA 1
ATOM 609 C C . ASN A 1 80 ? 10.664 0.823 7.345 1.00 92.50 80 ASN A C 1
ATOM 611 O O . ASN A 1 80 ? 9.577 1.199 7.791 1.00 92.50 80 ASN A O 1
ATOM 615 N N . PRO A 1 81 ? 11.764 0.797 8.121 1.00 95.56 81 PRO A N 1
ATOM 616 C CA . PRO A 1 81 ? 11.730 1.143 9.544 1.00 95.56 81 PRO A CA 1
ATOM 617 C C . PRO A 1 81 ? 11.145 2.530 9.848 1.00 95.56 81 PRO A C 1
ATOM 619 O O . PRO A 1 81 ? 10.315 2.644 10.746 1.00 95.56 81 PRO A O 1
ATOM 622 N N . GLY A 1 82 ? 11.492 3.552 9.058 1.00 96.38 82 GLY A N 1
ATOM 623 C CA . GLY A 1 82 ? 10.963 4.909 9.239 1.00 96.38 82 GLY A CA 1
ATOM 624 C C . GLY A 1 82 ? 9.446 4.988 9.045 1.00 96.38 82 GLY A C 1
ATOM 625 O O . GLY A 1 82 ? 8.751 5.634 9.820 1.00 96.38 82 GLY A O 1
ATOM 626 N N . PHE A 1 83 ? 8.895 4.263 8.071 1.00 96.56 83 PHE A N 1
ATOM 627 C CA . PHE A 1 83 ? 7.447 4.180 7.886 1.00 96.56 83 PHE A CA 1
ATOM 628 C C . PHE A 1 83 ? 6.751 3.402 9.000 1.00 96.56 83 PHE A C 1
ATOM 630 O O . PHE A 1 83 ? 5.626 3.739 9.343 1.00 96.56 83 PHE A O 1
ATOM 637 N N . ARG A 1 84 ? 7.390 2.383 9.586 1.00 97.44 84 ARG A N 1
ATOM 638 C CA . ARG A 1 84 ? 6.817 1.678 10.746 1.00 97.44 84 ARG A CA 1
ATOM 639 C C . ARG A 1 84 ? 6.735 2.587 11.967 1.00 97.44 84 ARG A C 1
ATOM 641 O O . ARG A 1 84 ? 5.727 2.552 12.658 1.00 97.44 84 ARG A O 1
ATOM 648 N N . GLN A 1 85 ? 7.753 3.417 12.194 1.00 97.19 85 GLN A N 1
ATOM 649 C CA . GLN A 1 85 ? 7.720 4.428 13.251 1.00 97.19 85 GLN A CA 1
ATOM 650 C C . GLN A 1 85 ? 6.571 5.422 13.030 1.00 97.19 85 GLN A C 1
ATOM 652 O O . GLN A 1 85 ? 5.771 5.637 13.932 1.00 97.19 85 GLN A O 1
ATOM 657 N N . GLN A 1 86 ? 6.421 5.940 11.808 1.00 97.50 86 GLN A N 1
ATOM 658 C CA . GLN A 1 86 ? 5.308 6.834 11.468 1.00 97.50 86 GLN A CA 1
ATOM 659 C C . GLN A 1 86 ? 3.933 6.163 11.633 1.00 97.50 86 GLN A C 1
ATOM 661 O O . GLN A 1 86 ? 2.968 6.820 12.008 1.00 97.50 86 GLN A O 1
ATOM 666 N N . LEU A 1 87 ? 3.824 4.856 11.366 1.00 97.94 87 LEU A N 1
ATOM 667 C CA . LEU A 1 87 ? 2.598 4.088 11.602 1.00 97.94 87 LEU A CA 1
ATOM 668 C C . LEU A 1 87 ? 2.299 3.903 13.096 1.00 97.94 87 LEU A C 1
ATOM 670 O O . LEU A 1 87 ? 1.139 3.984 13.491 1.00 97.94 87 LEU A O 1
ATOM 674 N N . GLU A 1 88 ? 3.320 3.675 13.923 1.00 97.25 88 GLU A N 1
ATOM 675 C CA . GLU A 1 88 ? 3.190 3.637 15.387 1.00 97.25 88 GLU A CA 1
ATOM 676 C C . GLU A 1 88 ? 2.665 4.987 15.907 1.00 97.25 88 GLU A C 1
ATOM 678 O O . GLU A 1 88 ? 1.638 5.033 16.582 1.00 97.25 88 GLU A O 1
ATOM 683 N N . GLU A 1 89 ? 3.285 6.092 15.478 1.00 96.75 89 GLU A N 1
ATOM 684 C CA . GLU A 1 89 ? 2.868 7.460 15.819 1.00 96.75 89 GLU A CA 1
ATOM 685 C C . GLU A 1 89 ? 1.440 7.773 15.354 1.00 96.75 89 GLU A C 1
ATOM 687 O O . GLU A 1 89 ? 0.638 8.351 16.092 1.00 96.75 89 GLU A O 1
ATOM 692 N N . PHE A 1 90 ? 1.087 7.355 14.136 1.00 96.81 90 PHE A N 1
ATOM 693 C CA . PHE A 1 90 ? -0.267 7.501 13.608 1.00 96.81 90 PHE A CA 1
ATOM 694 C C . PHE A 1 90 ? -1.302 6.740 14.454 1.00 96.81 90 PHE A C 1
ATOM 696 O O . PHE A 1 90 ? -2.423 7.225 14.650 1.00 96.81 90 PHE A O 1
ATOM 703 N N . GLY A 1 91 ? -0.924 5.578 14.992 1.00 93.69 91 GLY A N 1
ATOM 704 C CA . GLY A 1 91 ? -1.773 4.741 15.836 1.00 93.69 91 GLY A CA 1
ATOM 705 C C . GLY A 1 91 ? -2.172 5.379 17.169 1.00 93.69 91 GLY A C 1
ATOM 706 O O . GLY A 1 91 ? -3.295 5.155 17.615 1.00 93.69 91 GLY A O 1
ATOM 707 N N . TRP A 1 92 ? -1.322 6.215 17.778 1.00 89.81 92 TRP A N 1
ATOM 708 C CA . TRP A 1 92 ? -1.571 6.773 19.120 1.00 89.81 92 TRP A CA 1
ATOM 709 C C . TRP A 1 92 ? -2.735 7.767 19.219 1.00 89.81 92 TRP A C 1
ATOM 711 O O . TRP A 1 92 ? -3.227 8.017 20.316 1.00 89.81 92 TRP A O 1
ATOM 721 N N . GLY A 1 93 ? -3.221 8.319 18.108 1.00 81.12 93 GLY A N 1
ATOM 722 C CA . GLY A 1 93 ? -4.392 9.203 18.160 1.00 81.12 93 GLY A CA 1
ATOM 723 C C . GLY A 1 93 ? -4.878 9.716 16.813 1.00 81.12 93 GLY A C 1
ATOM 724 O O . GLY A 1 93 ? -6.077 9.935 16.632 1.00 81.12 93 GLY A O 1
ATOM 725 N N . ASN A 1 94 ? -3.982 9.841 15.832 1.00 91.19 94 ASN A N 1
ATOM 726 C CA . ASN A 1 94 ? -4.350 10.316 14.497 1.00 91.19 94 ASN A CA 1
ATOM 727 C C . ASN A 1 94 ? -5.319 9.353 13.796 1.00 91.19 94 ASN A C 1
ATOM 729 O O . ASN A 1 94 ? -6.278 9.811 13.176 1.00 91.19 94 ASN A O 1
ATOM 733 N N . SER A 1 95 ? -5.125 8.040 13.957 1.00 92.75 95 SER A N 1
ATOM 734 C CA . SER A 1 95 ? -6.019 7.019 13.396 1.00 92.75 95 SER A CA 1
ATOM 735 C C . SER A 1 95 ? -7.453 7.141 13.930 1.00 92.75 95 SER A C 1
ATOM 737 O O . SER A 1 95 ? -8.402 7.176 13.152 1.00 92.75 95 SER A O 1
ATOM 739 N N . GLN A 1 96 ? -7.623 7.295 15.248 1.00 92.19 96 GLN A N 1
ATOM 740 C CA . GLN A 1 96 ? -8.949 7.415 15.874 1.00 92.19 96 GLN A CA 1
ATOM 741 C C . GLN A 1 96 ? -9.641 8.730 15.504 1.00 92.19 96 GLN A C 1
ATOM 743 O O . GLN A 1 96 ? -10.839 8.761 15.226 1.00 92.19 96 GLN A O 1
ATOM 748 N N . LYS A 1 97 ? -8.879 9.830 15.443 1.00 95.12 97 LYS A N 1
ATOM 749 C CA . LYS A 1 97 ? -9.401 11.116 14.973 1.00 95.12 97 LYS A CA 1
ATOM 750 C C . LYS A 1 97 ? -9.899 11.017 13.530 1.00 95.12 97 LYS A C 1
ATOM 752 O O . LYS A 1 97 ? -10.984 11.511 13.239 1.00 95.12 97 LYS A O 1
ATOM 757 N N . LEU A 1 98 ? -9.125 10.385 12.645 1.00 95.69 98 LEU A N 1
ATOM 758 C CA . LEU A 1 98 ? -9.500 10.228 11.242 1.00 95.69 98 LEU A CA 1
ATOM 759 C C . LEU A 1 98 ? -10.702 9.294 11.071 1.00 95.69 98 LEU A C 1
ATOM 761 O O . LEU A 1 98 ? -11.556 9.567 10.236 1.00 95.69 98 LEU A O 1
ATOM 765 N N . ARG A 1 99 ? -10.810 8.240 11.886 1.00 94.00 99 ARG A N 1
ATOM 766 C CA . ARG A 1 99 ? -11.980 7.352 11.912 1.00 94.00 99 ARG A CA 1
ATOM 767 C C . ARG A 1 99 ? -13.265 8.134 12.166 1.00 94.00 99 ARG A C 1
ATOM 769 O O . ARG A 1 99 ? -14.165 8.083 11.336 1.00 94.00 99 ARG A O 1
ATOM 776 N N . ARG A 1 100 ? -13.300 8.932 13.239 1.00 94.31 100 ARG A N 1
ATOM 777 C CA . ARG A 1 100 ? -14.462 9.775 13.554 1.00 94.31 100 ARG A CA 1
ATOM 778 C C . ARG A 1 100 ? -14.800 10.725 12.401 1.00 94.31 100 ARG A C 1
ATOM 780 O O . ARG A 1 100 ? -15.958 10.868 12.041 1.00 94.31 100 ARG A O 1
ATOM 787 N N . GLN A 1 101 ? -13.791 11.327 11.768 1.00 95.94 101 GLN A N 1
ATOM 788 C CA . GLN A 1 101 ? -14.004 12.193 10.600 1.00 95.94 101 GLN A CA 1
ATOM 789 C C . GLN A 1 101 ? -14.588 11.446 9.389 1.00 95.94 101 GLN A C 1
ATOM 791 O O . GLN A 1 101 ? -15.326 12.038 8.602 1.00 95.94 101 GLN A O 1
ATOM 796 N N . LEU A 1 102 ? -14.244 10.168 9.198 1.00 94.44 102 LEU A N 1
ATOM 797 C CA . LEU A 1 102 ? -14.843 9.342 8.149 1.00 94.44 102 LEU A CA 1
ATOM 798 C C . LEU A 1 102 ? -16.302 9.012 8.474 1.00 94.44 102 LEU A C 1
ATOM 800 O O . LEU A 1 102 ? -17.134 9.119 7.579 1.00 94.44 102 LEU A O 1
ATOM 804 N N . GLU A 1 103 ? -16.612 8.683 9.727 1.00 93.38 103 GLU A N 1
ATOM 805 C CA . GLU A 1 103 ? -17.982 8.423 10.196 1.00 93.38 103 GLU A CA 1
ATOM 806 C C . GLU A 1 103 ? -18.868 9.671 10.070 1.00 93.38 103 GLU A C 1
ATOM 808 O O . GLU A 1 103 ? -19.966 9.599 9.526 1.00 93.38 103 GLU A O 1
ATOM 813 N N . GLU A 1 104 ? -18.362 10.845 10.460 1.00 95.19 104 GLU A N 1
ATOM 814 C CA . GLU A 1 104 ? -19.054 12.133 10.292 1.00 95.19 104 GLU A CA 1
ATOM 815 C C . GLU A 1 104 ? -19.357 12.443 8.816 1.00 95.19 104 GLU A C 1
ATOM 817 O O . GLU A 1 104 ? -20.390 13.028 8.491 1.00 95.19 104 GLU A O 1
ATOM 822 N N . ARG A 1 105 ? -18.449 12.070 7.905 1.00 95.44 105 ARG A N 1
ATOM 823 C CA . ARG A 1 105 ? -18.545 12.424 6.483 1.00 95.44 105 ARG A CA 1
ATOM 824 C C . ARG A 1 105 ? -19.323 11.410 5.645 1.00 95.44 105 ARG A C 1
ATOM 826 O O . ARG A 1 105 ? -19.933 11.802 4.651 1.00 95.44 105 ARG A O 1
ATOM 833 N N . PHE A 1 106 ? -19.238 10.128 5.981 1.00 93.50 106 PHE A N 1
ATOM 834 C CA . PHE A 1 106 ? -19.751 9.027 5.160 1.00 93.50 106 PHE A CA 1
ATOM 835 C C . PHE A 1 106 ? -20.752 8.124 5.893 1.00 93.50 106 PHE A C 1
ATOM 837 O O . PHE A 1 106 ? -21.334 7.251 5.252 1.00 93.50 106 PHE A O 1
ATOM 844 N N . GLY A 1 107 ? -20.984 8.346 7.190 1.00 92.31 107 GLY A N 1
ATOM 845 C CA . GLY A 1 107 ? -21.796 7.482 8.043 1.00 92.31 107 GLY A CA 1
ATOM 846 C C . GLY A 1 107 ? -21.032 6.261 8.561 1.00 92.31 107 GLY A C 1
ATOM 847 O O . GLY A 1 107 ? -19.846 6.069 8.280 1.00 92.31 107 GLY A O 1
ATOM 848 N N . GLU A 1 108 ? -21.727 5.428 9.333 1.00 87.25 108 GLU A N 1
ATOM 849 C CA . GLU A 1 108 ? -21.180 4.167 9.836 1.00 87.25 108 GLU A CA 1
ATOM 850 C C . GLU A 1 108 ? -20.908 3.180 8.691 1.00 87.25 108 GLU A C 1
ATOM 852 O O . GLU A 1 108 ? -21.658 3.087 7.715 1.00 87.25 108 GLU A O 1
ATOM 857 N N . SER A 1 109 ? -19.816 2.421 8.810 1.00 85.25 109 SER A N 1
ATOM 858 C CA . SER A 1 109 ? -19.477 1.391 7.828 1.00 85.25 109 SER 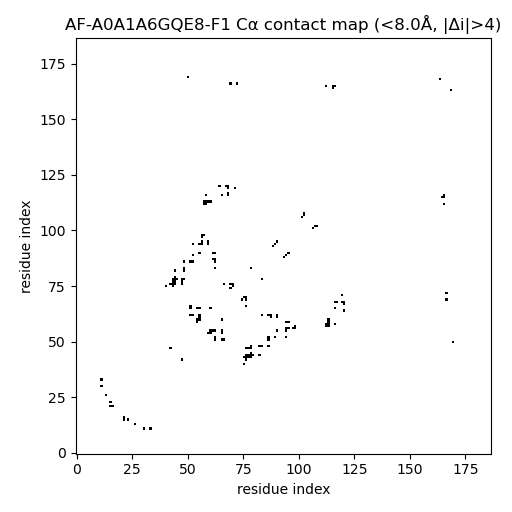A CA 1
ATOM 859 C C . SER A 1 109 ? -20.478 0.231 7.909 1.00 85.25 109 SER A C 1
ATOM 861 O O . SER A 1 109 ? -20.633 -0.349 8.981 1.00 85.25 109 SER A O 1
ATOM 863 N N . PRO A 1 110 ? -21.092 -0.207 6.791 1.00 87.56 110 PRO A N 1
ATOM 864 C CA . PRO A 1 110 ? -21.922 -1.413 6.775 1.00 87.56 110 PRO A CA 1
ATOM 865 C C . PRO A 1 110 ? -21.084 -2.708 6.789 1.00 87.56 110 PRO A C 1
ATOM 867 O O . PRO A 1 110 ? -21.634 -3.809 6.725 1.00 87.56 110 PRO A O 1
ATOM 870 N N . PHE A 1 111 ? -19.749 -2.599 6.797 1.00 88.56 111 PHE A N 1
ATOM 871 C CA . PHE A 1 111 ? -18.819 -3.722 6.702 1.00 88.56 111 PHE A CA 1
ATOM 872 C C . PHE A 1 111 ? -18.205 -4.056 8.064 1.00 88.56 111 PHE A C 1
ATOM 874 O O . PHE A 1 111 ? -17.773 -3.172 8.799 1.00 88.56 111 PHE A O 1
ATOM 881 N N . HIS A 1 112 ? -18.079 -5.352 8.358 1.00 89.00 112 HIS A N 1
ATOM 882 C CA . HIS A 1 112 ? -17.484 -5.876 9.595 1.00 89.00 112 HIS A CA 1
ATOM 883 C C . HIS A 1 112 ? -15.959 -6.015 9.450 1.00 89.00 112 HIS A C 1
ATOM 885 O O . HIS A 1 112 ? -15.383 -7.087 9.632 1.00 89.00 112 HIS A O 1
ATOM 891 N N . ASP A 1 113 ? -15.312 -4.918 9.059 1.00 90.62 113 ASP A N 1
ATOM 892 C CA . ASP A 1 113 ? -13.922 -4.883 8.585 1.00 90.62 113 ASP A CA 1
ATOM 893 C C . ASP A 1 113 ? -12.905 -5.364 9.627 1.00 90.62 113 ASP A C 1
ATOM 895 O O . ASP A 1 113 ? -11.924 -6.033 9.301 1.00 90.62 113 ASP A O 1
ATOM 899 N N . GLU A 1 114 ? -13.149 -5.039 10.893 1.00 91.38 114 GLU A N 1
ATOM 900 C CA . GLU A 1 114 ? -12.302 -5.442 12.011 1.00 91.38 114 GLU A CA 1
ATOM 901 C C . GLU A 1 114 ? -12.356 -6.958 12.257 1.00 91.38 114 GLU A C 1
ATOM 903 O O . GLU A 1 114 ? -11.314 -7.607 12.367 1.00 91.38 114 GLU A O 1
ATOM 908 N N . GLU A 1 115 ? -13.559 -7.533 12.317 1.00 90.44 115 GLU A N 1
ATOM 909 C CA . GLU A 1 115 ? -13.758 -8.970 12.525 1.00 90.44 115 GLU A CA 1
ATOM 910 C C . GLU A 1 115 ? -13.187 -9.772 11.356 1.00 90.44 115 GLU A C 1
ATOM 912 O O . GLU A 1 115 ? -12.458 -10.743 11.563 1.00 90.44 115 GLU A O 1
ATOM 917 N N . GLU A 1 116 ? -13.431 -9.306 10.132 1.00 88.75 116 GLU A N 1
ATOM 918 C CA . GLU A 1 116 ? -12.901 -9.921 8.925 1.00 88.75 116 GLU A CA 1
ATOM 919 C C . GLU A 1 116 ? -11.367 -9.959 8.935 1.00 88.75 116 GLU A C 1
ATOM 921 O O . GLU A 1 116 ? -10.775 -11.015 8.702 1.00 88.75 116 GLU A O 1
ATOM 926 N N . LEU A 1 117 ? -10.704 -8.846 9.273 1.00 89.88 117 LEU A N 1
ATOM 927 C CA . LEU A 1 117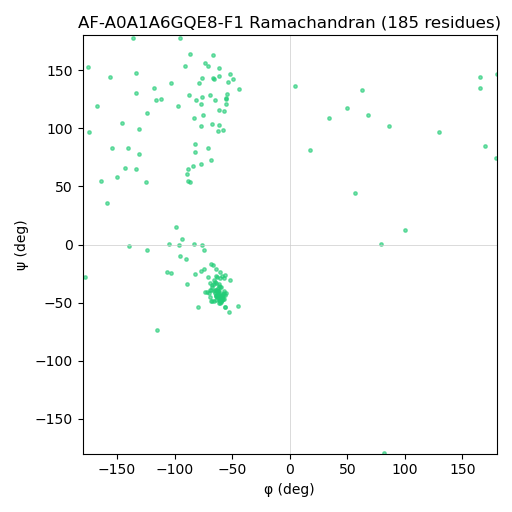 ? -9.243 -8.807 9.308 1.00 89.88 117 LEU A CA 1
ATOM 928 C C . LEU A 1 117 ? -8.670 -9.714 10.406 1.00 89.88 117 LEU A C 1
ATOM 930 O O . LEU A 1 117 ? -7.631 -10.343 10.197 1.00 89.88 117 LEU A O 1
ATOM 934 N N . ARG A 1 118 ? -9.357 -9.845 11.549 1.00 89.75 118 ARG A N 1
ATOM 935 C CA . ARG A 1 118 ? -8.936 -10.758 12.623 1.00 89.75 118 ARG A CA 1
ATOM 936 C C . ARG A 1 118 ? -8.965 -12.227 12.218 1.00 89.75 118 ARG A C 1
ATOM 938 O O . ARG A 1 118 ? -8.155 -12.986 12.743 1.00 89.75 118 ARG A O 1
ATOM 945 N N . THR A 1 119 ? -9.812 -12.629 11.268 1.00 89.12 119 THR A N 1
ATOM 946 C CA . THR A 1 119 ? -9.802 -14.012 10.747 1.00 89.12 119 THR A CA 1
ATOM 947 C C . THR A 1 119 ? -8.505 -14.377 10.018 1.00 89.12 119 THR A C 1
ATOM 949 O O . THR A 1 119 ? -8.187 -15.557 9.889 1.00 89.12 119 THR A O 1
ATOM 952 N N . LEU A 1 120 ? -7.745 -13.377 9.557 1.00 85.12 120 LEU A N 1
ATOM 953 C CA . LEU A 1 120 ? -6.475 -13.564 8.852 1.00 85.12 120 LEU A CA 1
ATOM 954 C C . LEU A 1 120 ? -5.264 -13.601 9.790 1.00 85.12 120 LEU A C 1
ATOM 956 O O . LEU A 1 120 ? -4.167 -13.953 9.353 1.00 85.12 120 LEU A O 1
ATOM 960 N N . LEU A 1 121 ? -5.437 -13.217 11.057 1.00 83.31 121 LEU A N 1
ATOM 961 C CA . LEU A 1 121 ? -4.369 -13.264 12.046 1.00 83.31 121 LEU A CA 1
ATOM 962 C C . LEU A 1 121 ? -4.195 -14.703 12.547 1.00 83.31 121 LEU A C 1
ATOM 964 O O . LEU A 1 121 ? -5.192 -15.386 12.797 1.00 83.31 121 LEU A O 1
ATOM 968 N N . PRO A 1 122 ? -2.955 -15.184 12.741 1.00 75.88 122 PRO A N 1
ATOM 969 C CA . PRO A 1 122 ? -2.729 -16.483 13.353 1.00 75.88 122 PRO A CA 1
ATOM 970 C C . PRO A 1 122 ? -3.443 -16.567 14.707 1.00 75.88 122 PRO A C 1
ATOM 972 O O . PRO A 1 122 ? -3.269 -15.701 15.568 1.00 75.88 122 PRO A O 1
ATOM 975 N N . LEU A 1 123 ? -4.221 -17.632 14.920 1.00 60.09 123 LEU A N 1
ATOM 976 C CA . LEU A 1 123 ? -4.845 -17.946 16.207 1.00 60.09 123 LEU A CA 1
ATOM 977 C C . LEU A 1 123 ? -3.770 -18.351 17.224 1.00 60.09 123 LEU A C 1
ATOM 979 O O . LEU A 1 123 ? -3.632 -19.518 17.575 1.00 60.09 123 LEU A O 1
ATOM 983 N N . CYS A 1 124 ? -2.975 -17.401 17.705 1.00 52.94 124 CYS A N 1
ATOM 984 C CA . CYS A 1 124 ? -2.043 -17.663 18.792 1.00 52.94 124 CYS A CA 1
ATOM 985 C C . CYS A 1 124 ? -1.943 -16.465 19.734 1.00 52.94 124 CYS A C 1
ATOM 987 O O . CYS A 1 124 ? -0.912 -15.809 19.853 1.00 52.94 124 CYS A O 1
ATOM 989 N N . ARG A 1 125 ? -3.058 -16.180 20.423 1.00 51.78 125 ARG A N 1
ATOM 990 C CA . ARG A 1 125 ? -3.076 -15.377 21.659 1.00 51.78 125 ARG A CA 1
ATOM 991 C C . ARG A 1 125 ? -4.311 -15.606 22.540 1.00 51.78 125 ARG A C 1
ATOM 993 O O . ARG A 1 125 ? -4.776 -14.690 23.209 1.00 51.78 125 ARG A O 1
ATOM 1000 N N . ARG A 1 126 ? -4.823 -16.842 22.606 1.00 51.41 126 ARG A N 1
ATOM 1001 C CA . ARG A 1 126 ? -5.857 -17.222 23.589 1.00 51.41 126 ARG A CA 1
ATOM 1002 C C . ARG A 1 126 ? -5.457 -18.421 24.445 1.00 51.41 126 ARG A C 1
ATOM 1004 O O . ARG A 1 126 ? -6.204 -19.370 24.576 1.00 51.41 126 ARG A O 1
ATOM 1011 N N . CYS A 1 127 ? -4.289 -18.327 25.075 1.00 49.56 127 CYS A N 1
ATOM 1012 C CA . CYS A 1 127 ? -3.937 -19.144 26.241 1.00 49.56 127 CYS A CA 1
ATOM 1013 C C . CYS A 1 127 ? -3.322 -18.251 27.326 1.00 49.56 127 CYS A C 1
ATOM 1015 O O . CYS A 1 127 ? -2.132 -18.344 27.615 1.00 49.56 127 CYS A O 1
ATOM 1017 N N . ARG A 1 128 ? -4.111 -17.322 27.887 1.00 46.00 128 ARG A N 1
ATOM 1018 C CA . ARG A 1 128 ? -3.823 -16.729 29.208 1.00 46.00 128 ARG A CA 1
ATOM 1019 C C . ARG A 1 128 ? -5.038 -16.013 29.812 1.00 46.00 128 ARG A C 1
ATOM 1021 O O . ARG A 1 128 ? -4.975 -14.834 30.126 1.00 46.00 128 ARG A O 1
ATOM 1028 N N . GLN A 1 129 ? -6.155 -16.729 29.919 1.00 52.03 129 GLN A N 1
ATOM 1029 C CA . GLN A 1 129 ? -7.245 -16.473 30.873 1.00 52.03 129 GLN A CA 1
ATOM 1030 C C . GLN A 1 129 ? -8.250 -17.618 30.733 1.00 52.03 129 GLN A C 1
ATOM 1032 O O . GLN A 1 129 ? -9.045 -17.663 29.802 1.00 52.03 129 GLN A O 1
ATOM 1037 N N . GLY A 1 130 ? -8.111 -18.600 31.614 1.00 36.25 130 GLY A N 1
ATOM 1038 C CA . GLY A 1 130 ? -8.858 -19.850 31.613 1.00 36.25 130 GLY A CA 1
ATOM 1039 C C . GLY A 1 130 ? -8.352 -20.680 32.776 1.00 36.25 130 GLY A C 1
ATOM 1040 O O . GLY A 1 130 ? -7.517 -21.560 32.603 1.00 36.25 130 GLY A O 1
ATOM 1041 N N . SER A 1 131 ? -8.762 -20.254 33.967 1.00 40.91 131 SER A N 1
ATOM 1042 C CA . SER A 1 131 ? -8.525 -20.919 35.241 1.00 40.91 131 SER A CA 1
ATOM 1043 C C . SER A 1 131 ? -8.945 -22.387 35.176 1.00 40.91 131 SER A C 1
ATOM 1045 O O . SER A 1 131 ? -9.907 -22.735 34.496 1.00 40.91 131 SER A O 1
ATOM 1047 N N . ALA A 1 132 ? -8.205 -23.214 35.906 1.00 39.78 132 ALA A N 1
ATOM 1048 C CA . ALA A 1 132 ? -8.417 -24.636 36.096 1.00 39.78 132 ALA A CA 1
ATOM 1049 C C . ALA A 1 132 ? -9.889 -25.005 36.353 1.00 39.78 132 ALA A C 1
ATOM 1051 O O . ALA A 1 132 ? -10.520 -24.425 37.234 1.00 39.78 132 ALA A O 1
ATOM 1052 N N . ASN A 1 133 ? -10.383 -26.036 35.662 1.00 37.66 133 ASN A N 1
ATOM 1053 C CA . ASN A 1 133 ? -10.995 -27.160 36.362 1.00 37.66 133 ASN A CA 1
ATOM 1054 C C . ASN A 1 133 ? -10.958 -28.446 35.522 1.00 37.66 133 ASN A C 1
ATOM 1056 O O . ASN A 1 133 ? -11.045 -28.427 34.297 1.00 37.66 133 ASN A O 1
ATOM 1060 N N . SER A 1 134 ? -10.762 -29.543 36.240 1.00 41.53 134 SER A N 1
ATOM 1061 C CA . SER A 1 134 ? -10.365 -30.881 35.803 1.00 41.53 134 SER A CA 1
ATOM 1062 C C . SER A 1 134 ? -11.533 -31.783 35.372 1.00 41.53 134 SER A C 1
ATOM 1064 O O . SER A 1 134 ? -12.667 -31.561 35.783 1.00 41.53 134 SER A O 1
ATOM 1066 N N . GLY A 1 135 ? -11.209 -32.879 34.667 1.00 30.05 135 GLY A N 1
ATOM 1067 C CA . GLY A 1 135 ? -12.034 -34.099 34.528 1.00 30.05 135 GLY A CA 1
ATOM 1068 C C . GLY A 1 135 ? -12.216 -34.527 33.065 1.00 30.05 135 GLY A C 1
ATOM 1069 O O . GLY A 1 135 ? -12.927 -33.853 32.337 1.00 30.05 135 GLY A O 1
ATOM 1070 N N . ALA A 1 136 ? -11.419 -35.472 32.538 1.00 33.38 136 ALA A N 1
ATOM 1071 C CA . ALA A 1 136 ? -11.722 -36.920 32.420 1.00 33.38 136 ALA A CA 1
ATOM 1072 C C . ALA A 1 136 ? -12.942 -37.201 31.501 1.00 33.38 136 ALA A C 1
ATOM 1074 O O . ALA A 1 136 ? -13.969 -36.566 31.660 1.00 33.38 136 ALA A O 1
ATOM 1075 N N . SER A 1 137 ? -12.975 -38.117 30.528 1.00 32.69 137 SER A N 1
ATOM 1076 C CA . SER A 1 137 ? -12.174 -39.303 30.201 1.00 32.69 137 SER A CA 1
ATOM 1077 C C . SER A 1 137 ? -12.655 -39.888 28.848 1.00 32.69 137 SER A C 1
ATOM 1079 O O . SER A 1 137 ? -13.816 -39.727 28.495 1.00 32.69 137 SER A O 1
ATOM 1081 N N . VAL A 1 138 ? -11.742 -40.563 28.133 1.00 34.56 138 VAL A N 1
ATOM 1082 C CA . VAL A 1 138 ? -11.872 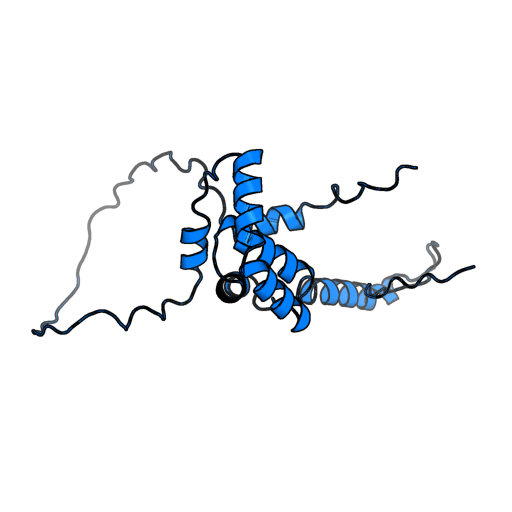-41.611 27.082 1.00 34.56 138 VAL A CA 1
ATOM 1083 C C . VAL A 1 138 ? -13.255 -42.050 26.547 1.00 34.56 138 VAL A C 1
ATOM 1085 O O . VAL A 1 138 ? -14.129 -42.452 27.304 1.00 34.56 138 VAL A O 1
ATOM 1088 N N . THR A 1 139 ? -13.372 -42.208 25.218 1.00 29.12 139 THR A N 1
ATOM 1089 C CA . THR A 1 139 ? -13.362 -43.519 24.506 1.00 29.12 139 THR A CA 1
ATOM 1090 C C . THR A 1 139 ? -13.519 -43.349 22.984 1.00 29.12 139 THR A C 1
ATOM 1092 O O . THR A 1 139 ? -14.155 -42.420 22.499 1.00 29.12 139 THR A O 1
ATOM 1095 N N . ALA A 1 140 ? -12.880 -44.245 22.230 1.00 31.53 140 ALA A N 1
ATOM 1096 C CA . ALA A 1 140 ? -12.915 -44.359 20.773 1.00 31.53 140 ALA A CA 1
ATOM 1097 C C . ALA A 1 140 ? -14.032 -45.313 20.312 1.00 31.53 140 ALA A C 1
ATOM 1099 O O . ALA A 1 140 ? -14.324 -46.253 21.046 1.00 31.53 140 ALA A O 1
ATOM 1100 N N . SER A 1 141 ? -14.570 -45.150 19.090 1.00 30.55 141 SER A N 1
ATOM 1101 C CA . SER A 1 141 ? -14.624 -46.206 18.044 1.00 30.55 141 SER A CA 1
ATOM 1102 C C . SER A 1 141 ? -15.584 -45.927 16.862 1.00 30.55 141 SER A C 1
ATOM 1104 O O . SER A 1 141 ? -16.674 -45.393 17.018 1.00 30.55 141 SER A O 1
ATOM 1106 N N . SER A 1 142 ? -15.125 -46.381 15.683 1.00 31.84 142 SER A N 1
ATOM 1107 C CA . SER A 1 142 ? -15.850 -46.952 14.523 1.00 31.84 142 SER A CA 1
ATOM 1108 C C . SER A 1 142 ? -16.801 -46.112 13.643 1.00 31.84 142 SER A C 1
ATOM 1110 O O . SER A 1 142 ? -17.934 -45.821 14.000 1.00 31.84 142 SER A O 1
ATOM 1112 N N . ALA A 1 143 ? -16.361 -45.901 12.396 1.00 32.69 143 ALA A N 1
ATOM 1113 C CA . ALA A 1 143 ? -17.165 -46.035 11.165 1.00 32.69 143 ALA A CA 1
ATOM 1114 C C . ALA A 1 143 ? -16.926 -47.464 10.587 1.00 32.69 143 ALA A C 1
ATOM 1116 O O . ALA A 1 143 ? -16.048 -48.135 11.144 1.00 32.69 143 ALA A O 1
ATOM 1117 N N . PRO A 1 144 ? -17.549 -47.947 9.480 1.00 47.19 144 PRO A N 1
ATOM 1118 C CA . PRO A 1 144 ? -18.464 -47.303 8.515 1.00 47.19 144 PRO A CA 1
ATOM 1119 C C . PRO A 1 144 ? -19.704 -48.166 8.124 1.00 47.19 144 PRO A C 1
ATOM 1121 O O . PRO A 1 144 ? -19.835 -49.292 8.588 1.00 47.19 144 PRO A O 1
ATOM 1124 N N . SER A 1 145 ? -20.613 -47.635 7.283 1.00 29.70 145 SER A N 1
ATOM 1125 C CA . SER A 1 145 ? -21.109 -48.287 6.041 1.00 29.70 145 SER A CA 1
ATOM 1126 C C . SER A 1 145 ? -22.390 -47.665 5.445 1.00 29.70 145 SER A C 1
ATOM 1128 O O . SER A 1 145 ? -23.359 -47.386 6.139 1.00 29.70 145 SER A O 1
ATOM 1130 N N . GLU A 1 146 ? -22.308 -47.487 4.122 1.00 29.83 146 GLU A N 1
ATOM 1131 C CA . GLU A 1 146 ? -23.311 -47.563 3.042 1.00 29.83 146 GLU A CA 1
ATOM 1132 C C . GLU A 1 146 ? -24.678 -46.845 3.088 1.00 29.83 146 GLU A C 1
ATOM 1134 O O . GLU A 1 146 ? -25.604 -47.213 3.797 1.00 29.83 146 GLU A O 1
ATOM 1139 N N . GLY A 1 147 ? -24.834 -45.933 2.113 1.00 31.97 147 GLY A N 1
ATOM 1140 C CA . GLY A 1 147 ? -25.831 -46.075 1.044 1.00 31.97 147 GLY A CA 1
ATOM 1141 C C . GLY A 1 147 ? -27.245 -45.569 1.323 1.00 31.97 147 GLY A C 1
ATOM 1142 O O . GLY A 1 147 ? -28.041 -46.292 1.898 1.00 31.97 147 GLY A O 1
ATOM 1143 N N . THR A 1 148 ? -27.607 -44.388 0.794 1.00 33.22 148 THR A N 1
ATOM 1144 C CA . THR A 1 148 ? -28.980 -44.069 0.334 1.00 33.22 148 THR A CA 1
ATOM 1145 C C . THR A 1 148 ? -29.003 -42.776 -0.501 1.00 33.22 148 THR A C 1
ATOM 1147 O O . THR A 1 148 ? -28.642 -41.703 -0.031 1.00 33.22 148 THR A O 1
ATOM 1150 N N . LEU A 1 149 ? -29.431 -42.931 -1.759 1.00 35.34 149 LEU A N 1
ATOM 1151 C CA . LEU A 1 149 ? -30.110 -41.985 -2.662 1.00 35.34 149 LEU A CA 1
ATOM 1152 C C . LEU A 1 149 ? -29.760 -40.484 -2.575 1.00 35.34 149 LEU A C 1
ATOM 1154 O O . LEU A 1 149 ? -30.240 -39.748 -1.713 1.00 35.34 149 LEU A O 1
ATOM 1158 N N . GLN A 1 150 ? -29.057 -39.995 -3.604 1.00 37.12 150 GLN A N 1
ATOM 1159 C CA . GLN A 1 150 ? -28.991 -38.569 -3.933 1.00 37.12 150 GLN A CA 1
ATOM 1160 C C . GLN A 1 150 ? -30.388 -38.043 -4.282 1.00 37.12 150 GLN A C 1
ATOM 1162 O O . GLN A 1 150 ? -30.869 -38.156 -5.410 1.00 37.12 150 GLN A O 1
ATOM 1167 N N . ARG A 1 151 ? -31.034 -37.420 -3.299 1.00 34.84 151 ARG A N 1
ATOM 1168 C CA . ARG A 1 151 ? -32.140 -36.499 -3.527 1.00 34.84 151 ARG A CA 1
ATOM 1169 C C . ARG A 1 151 ? -31.542 -35.197 -4.052 1.00 34.84 151 ARG A C 1
ATOM 1171 O O . ARG A 1 151 ? -30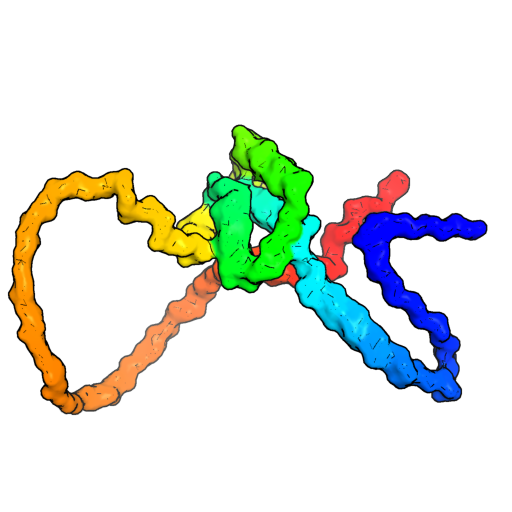.840 -34.502 -3.323 1.00 34.84 151 ARG A O 1
ATOM 1178 N N . LEU A 1 152 ? -31.804 -34.883 -5.319 1.00 33.22 152 LEU A N 1
ATOM 1179 C CA . LEU A 1 152 ? -31.541 -33.567 -5.898 1.00 33.22 152 LEU A CA 1
ATOM 1180 C C . LEU A 1 152 ? -32.319 -32.524 -5.087 1.00 33.22 152 LEU A C 1
ATOM 1182 O O . LEU A 1 152 ? -33.527 -32.362 -5.253 1.00 33.22 152 LEU A O 1
ATOM 1186 N N . VAL A 1 153 ? -31.632 -31.857 -4.162 1.00 40.28 153 VAL A N 1
ATOM 1187 C CA . VAL A 1 153 ? -32.167 -30.690 -3.463 1.00 40.28 153 VAL A CA 1
ATOM 1188 C C . VAL A 1 153 ? -32.093 -29.514 -4.441 1.00 40.28 153 VAL A C 1
ATOM 1190 O O . VAL A 1 153 ? -31.017 -29.265 -4.995 1.00 40.28 153 VAL A O 1
ATOM 1193 N N . PRO A 1 154 ? -33.196 -28.786 -4.687 1.00 35.75 154 PRO A N 1
ATOM 1194 C CA . PRO A 1 154 ? -33.156 -27.565 -5.478 1.00 35.75 154 PRO A CA 1
ATOM 1195 C C . PRO A 1 154 ? -32.139 -26.602 -4.863 1.00 35.75 154 PRO A C 1
ATOM 1197 O O . PRO A 1 154 ? -32.214 -26.295 -3.673 1.00 35.75 154 PRO A O 1
ATOM 1200 N N . ARG A 1 155 ? -31.172 -26.134 -5.661 1.00 37.12 155 ARG A N 1
ATOM 1201 C CA . ARG A 1 155 ? -30.266 -25.062 -5.236 1.00 37.12 155 ARG A CA 1
ATOM 1202 C C . ARG A 1 155 ? -31.111 -23.853 -4.842 1.00 37.12 155 ARG A C 1
ATOM 1204 O O . ARG A 1 155 ? -31.781 -23.268 -5.689 1.00 37.12 155 ARG A O 1
ATOM 1211 N N . SER A 1 156 ? -31.075 -23.493 -3.563 1.00 35.47 156 SER A N 1
ATOM 1212 C CA . SER A 1 156 ? -31.687 -22.270 -3.054 1.00 35.47 156 SER A CA 1
ATOM 1213 C C . SER A 1 156 ? -31.134 -21.063 -3.824 1.00 35.47 156 SER A C 1
ATOM 1215 O O . SER A 1 156 ? -29.915 -20.888 -3.870 1.00 35.47 156 SER A O 1
ATOM 1217 N N . PRO A 1 157 ? -31.979 -20.203 -4.415 1.00 52.22 157 PRO A N 1
ATOM 1218 C CA . PRO A 1 157 ? -31.516 -19.017 -5.118 1.00 52.22 157 PRO A CA 1
ATOM 1219 C C . PRO A 1 157 ? -31.245 -17.900 -4.104 1.00 52.22 157 PRO A C 1
ATOM 1221 O O . PRO A 1 157 ? -32.085 -17.027 -3.912 1.00 52.22 157 PRO A O 1
ATOM 1224 N N . ARG A 1 158 ? -30.095 -17.937 -3.417 1.00 45.72 158 ARG A N 1
ATOM 1225 C CA . ARG A 1 158 ? -29.594 -16.814 -2.597 1.00 45.72 158 ARG A CA 1
ATOM 1226 C C . ARG A 1 158 ? -28.060 -16.769 -2.533 1.00 45.72 158 ARG A C 1
ATOM 1228 O O . ARG A 1 158 ? -27.492 -16.734 -1.452 1.00 45.72 158 ARG A O 1
ATOM 1235 N N . ASP A 1 159 ? -27.397 -16.669 -3.682 1.00 43.56 159 ASP A N 1
ATOM 1236 C CA . ASP A 1 159 ? -26.105 -15.964 -3.759 1.00 43.56 159 ASP A CA 1
ATOM 1237 C C . ASP A 1 159 ? -26.380 -14.483 -4.067 1.00 43.56 159 ASP A C 1
ATOM 1239 O O . ASP A 1 159 ? -26.026 -13.938 -5.111 1.00 43.56 159 ASP A O 1
ATOM 1243 N N . ALA A 1 160 ? -27.105 -13.823 -3.162 1.00 47.25 160 ALA A N 1
ATOM 1244 C CA . ALA A 1 160 ? -27.212 -12.373 -3.176 1.00 47.25 160 ALA A CA 1
ATOM 1245 C C . ALA A 1 160 ? -25.906 -11.813 -2.593 1.00 47.25 160 ALA A C 1
ATOM 1247 O O . ALA A 1 160 ? -25.689 -11.877 -1.388 1.00 47.25 160 ALA A O 1
ATOM 1248 N N . HIS A 1 161 ? -25.024 -11.347 -3.483 1.00 61.53 161 HIS A N 1
ATOM 1249 C CA . HIS A 1 161 ? -23.850 -10.497 -3.250 1.00 61.53 161 HIS A CA 1
ATOM 1250 C C . HIS A 1 161 ? -23.334 -10.414 -1.800 1.00 61.53 161 HIS A C 1
ATOM 1252 O O . HIS A 1 161 ? -23.541 -9.415 -1.108 1.00 61.53 161 HIS A O 1
ATOM 1258 N N . ARG A 1 162 ? -22.552 -11.408 -1.359 1.00 68.75 162 ARG A N 1
ATOM 1259 C CA . ARG A 1 162 ? -21.643 -11.179 -0.230 1.00 68.75 162 ARG A CA 1
ATOM 1260 C C . ARG A 1 162 ? -20.593 -10.148 -0.677 1.00 68.75 162 ARG A C 1
ATOM 1262 O O . ARG A 1 162 ? -19.945 -10.375 -1.704 1.00 68.75 162 ARG A O 1
ATOM 1269 N N . PRO A 1 163 ? -20.421 -9.019 0.032 1.00 74.94 163 PRO A N 1
ATOM 1270 C CA . PRO A 1 163 ? -19.382 -8.058 -0.308 1.00 74.94 163 PRO A CA 1
ATOM 1271 C C . PRO A 1 163 ? -18.005 -8.716 -0.195 1.00 74.94 163 PRO A C 1
ATOM 1273 O O . PRO A 1 163 ? -17.782 -9.595 0.639 1.00 74.94 163 PRO A O 1
ATOM 1276 N N . LEU A 1 164 ? -17.088 -8.313 -1.075 1.00 81.56 164 LEU A N 1
ATOM 1277 C CA . LEU A 1 164 ? -15.734 -8.855 -1.086 1.00 81.56 164 LEU A CA 1
ATOM 1278 C C . LEU A 1 164 ? -15.005 -8.559 0.237 1.00 81.56 164 LEU A C 1
ATOM 1280 O O . LEU A 1 164 ? -15.258 -7.509 0.835 1.00 81.56 164 LEU A O 1
ATOM 1284 N N . PRO A 1 165 ? -14.051 -9.423 0.635 1.00 86.44 165 PRO A N 1
ATOM 1285 C CA . PRO A 1 165 ? -13.165 -9.175 1.768 1.00 86.44 165 PRO A CA 1
ATOM 1286 C C . PRO A 1 165 ? -12.506 -7.785 1.716 1.00 86.44 165 PRO A C 1
ATOM 1288 O O . PRO A 1 165 ? -12.107 -7.351 0.632 1.00 86.44 165 PRO A O 1
ATOM 1291 N N . LEU A 1 166 ? -12.330 -7.095 2.845 1.00 86.56 166 LEU A N 1
ATOM 1292 C CA . LEU A 1 166 ? -11.689 -5.779 2.973 1.00 86.56 166 LEU A CA 1
ATOM 1293 C C . LEU A 1 166 ? -10.392 -5.677 2.160 1.00 86.56 166 LEU A C 1
ATOM 1295 O O . LEU A 1 166 ? -10.250 -4.777 1.331 1.00 86.56 166 LEU A O 1
ATOM 1299 N N . LEU A 1 167 ? -9.456 -6.617 2.335 1.00 86.12 167 LEU A N 1
ATOM 1300 C CA . LEU A 1 167 ? -8.184 -6.590 1.598 1.00 86.12 167 LEU A CA 1
ATOM 1301 C C . LEU A 1 167 ? -8.379 -6.788 0.086 1.00 86.12 167 LEU A C 1
ATOM 1303 O O . LEU A 1 167 ? -7.618 -6.235 -0.711 1.00 86.12 167 LEU A O 1
ATOM 1307 N N . ALA A 1 168 ? -9.412 -7.527 -0.327 1.00 83.50 168 ALA A N 1
ATOM 1308 C CA . ALA A 1 168 ? -9.772 -7.687 -1.732 1.00 83.50 168 ALA A CA 1
ATOM 1309 C C . ALA A 1 168 ? -10.425 -6.416 -2.302 1.00 83.50 168 ALA A C 1
ATOM 1311 O O . ALA A 1 168 ? -10.061 -6.007 -3.407 1.00 83.50 168 ALA A O 1
ATOM 1312 N N . ARG A 1 169 ? -11.305 -5.749 -1.541 1.00 85.56 169 ARG A N 1
ATOM 1313 C CA . ARG A 1 169 ? -11.906 -4.452 -1.906 1.00 85.56 169 ARG A CA 1
ATOM 1314 C C . ARG A 1 169 ? -10.836 -3.381 -2.072 1.00 85.56 169 ARG A C 1
ATOM 1316 O O . ARG A 1 169 ? -10.783 -2.720 -3.104 1.00 85.56 169 ARG A O 1
ATOM 1323 N N . ILE A 1 170 ? -9.920 -3.279 -1.108 1.00 81.81 170 ILE A N 1
ATOM 1324 C CA . ILE A 1 170 ? -8.752 -2.393 -1.175 1.00 81.81 170 ILE A CA 1
ATOM 1325 C C . ILE A 1 170 ? -7.938 -2.706 -2.433 1.00 81.81 170 ILE A C 1
ATOM 1327 O O . ILE A 1 170 ? -7.699 -1.820 -3.251 1.00 81.81 170 ILE A O 1
ATOM 1331 N N . LYS A 1 171 ? -7.545 -3.970 -2.634 1.00 80.94 171 LYS A N 1
ATOM 1332 C CA . LYS A 1 171 ? -6.744 -4.375 -3.796 1.00 80.94 171 LYS A CA 1
ATOM 1333 C C . LYS A 1 171 ? -7.417 -4.002 -5.118 1.00 80.94 171 LYS A C 1
ATOM 1335 O O . LYS A 1 171 ? -6.725 -3.482 -5.988 1.00 80.94 171 LYS A O 1
ATOM 1340 N N . GLN A 1 172 ? -8.726 -4.226 -5.251 1.00 75.56 172 GLN A N 1
ATOM 1341 C CA . GLN A 1 172 ? -9.487 -3.827 -6.434 1.00 75.56 172 GLN A CA 1
ATOM 1342 C C . GLN A 1 172 ? -9.429 -2.316 -6.650 1.00 75.56 172 GLN A C 1
ATOM 1344 O O . GLN A 1 172 ? -9.033 -1.885 -7.731 1.00 75.56 172 GLN A O 1
ATOM 1349 N N . THR A 1 173 ? -9.707 -1.511 -5.623 1.00 64.19 173 THR A N 1
ATOM 1350 C CA . THR A 1 173 ? -9.633 -0.046 -5.715 1.00 64.19 173 THR A CA 1
ATOM 1351 C C . THR A 1 173 ? -8.243 0.419 -6.147 1.00 64.19 173 THR A C 1
ATOM 1353 O O . THR A 1 173 ? -8.125 1.196 -7.089 1.00 64.19 173 THR A O 1
ATOM 1356 N N . PHE A 1 174 ? -7.174 -0.110 -5.543 1.00 63.34 174 PHE A N 1
ATOM 1357 C CA . PHE A 1 174 ? -5.802 0.280 -5.886 1.00 63.34 174 PHE A CA 1
ATOM 1358 C C . PHE A 1 174 ? -5.340 -0.222 -7.265 1.00 63.34 174 PHE A C 1
ATOM 1360 O O . PHE A 1 174 ? -4.523 0.444 -7.899 1.00 63.34 174 PHE A O 1
ATOM 1367 N N . SER A 1 175 ? -5.869 -1.344 -7.769 1.00 57.75 175 SER A N 1
ATOM 1368 C CA . SER A 1 175 ? -5.636 -1.790 -9.154 1.00 57.75 175 SER A CA 1
ATOM 1369 C C . SER A 1 175 ? -6.460 -1.021 -10.193 1.00 57.75 175 SER A C 1
ATOM 1371 O O . SER A 1 175 ? -6.060 -0.947 -11.353 1.00 57.75 175 SER A O 1
ATOM 1373 N N . CYS A 1 176 ? -7.577 -0.420 -9.774 1.00 43.41 176 CYS A N 1
ATOM 1374 C CA . CYS A 1 176 ? -8.510 0.337 -10.610 1.00 43.41 176 CYS A CA 1
ATOM 1375 C C . CYS A 1 176 ? -8.298 1.860 -10.537 1.00 43.41 176 CYS A C 1
ATOM 1377 O O . CYS A 1 176 ? -9.130 2.619 -11.033 1.00 43.41 176 CYS A O 1
ATOM 1379 N N . LEU A 1 177 ? -7.161 2.325 -10.005 1.00 40.84 177 LEU A N 1
ATOM 1380 C CA . LEU A 1 177 ? -6.739 3.729 -10.059 1.00 40.84 177 LEU A CA 1
ATOM 1381 C C . LEU A 1 177 ? -5.913 4.081 -11.327 1.00 40.84 177 LEU A C 1
ATOM 1383 O O . LEU A 1 177 ? -4.766 4.504 -11.189 1.00 40.84 177 LEU A O 1
ATOM 1387 N N . PRO A 1 178 ? -6.457 4.020 -12.565 1.00 40.91 178 PRO A N 1
ATOM 1388 C CA . PRO A 1 178 ? -5.899 4.808 -13.668 1.00 40.91 178 PRO A CA 1
ATOM 1389 C C . PRO A 1 178 ? -6.356 6.275 -13.769 1.00 40.91 178 PRO A C 1
ATOM 1391 O O . PRO A 1 178 ? -5.937 6.920 -14.724 1.00 40.91 178 PRO A O 1
ATOM 1394 N N . ARG A 1 179 ? -7.219 6.846 -12.901 1.00 40.94 179 ARG A N 1
ATOM 1395 C CA . ARG A 1 179 ? -7.818 8.180 -13.210 1.00 40.94 179 ARG A CA 1
ATOM 1396 C C . ARG A 1 179 ? -7.997 9.234 -12.107 1.00 40.94 179 ARG A C 1
ATOM 1398 O O . ARG A 1 179 ? -8.397 10.341 -12.441 1.00 40.94 179 ARG A O 1
ATOM 1405 N N . CYS A 1 180 ? -7.661 8.998 -10.839 1.00 36.47 180 CYS A N 1
ATOM 1406 C CA . CYS A 1 180 ? -7.981 9.985 -9.782 1.00 36.47 180 CYS A CA 1
ATOM 1407 C C . CYS A 1 180 ? -6.795 10.819 -9.260 1.00 36.47 180 CYS A C 1
ATOM 1409 O O . CYS A 1 180 ? -6.997 11.675 -8.407 1.00 36.47 180 CYS A O 1
ATOM 1411 N N . LEU A 1 181 ? -5.573 10.622 -9.770 1.00 39.78 181 LEU A N 1
ATOM 1412 C CA . LEU A 1 181 ? -4.400 11.416 -9.358 1.00 39.78 181 LEU A CA 1
ATOM 1413 C C . LEU A 1 181 ? -4.113 12.635 -10.253 1.00 39.78 181 LEU A C 1
ATOM 1415 O O . LEU A 1 181 ? -3.155 13.357 -9.999 1.00 39.78 181 LEU A O 1
ATOM 1419 N N . SER A 1 182 ? -4.968 12.938 -11.234 1.00 37.81 182 SER A N 1
ATOM 1420 C CA . SER A 1 182 ? -4.934 14.225 -11.944 1.00 37.81 182 SER A CA 1
ATOM 1421 C C . SER A 1 182 ? -5.795 15.273 -11.233 1.00 37.81 182 SER A C 1
ATOM 1423 O O . SER A 1 182 ? -6.688 15.870 -11.824 1.00 37.81 182 SER A O 1
ATOM 1425 N N . LEU A 1 183 ? -5.547 15.500 -9.945 1.00 45.97 183 LEU A N 1
ATOM 1426 C CA . LEU A 1 183 ? -6.069 16.669 -9.238 1.00 45.97 183 LEU A CA 1
ATOM 1427 C C . LEU A 1 183 ? -4.925 17.334 -8.479 1.00 45.97 183 LEU A C 1
ATOM 1429 O O . LEU A 1 183 ? -4.759 17.142 -7.277 1.00 45.97 183 LEU A O 1
ATOM 1433 N N . LYS A 1 184 ? -4.115 18.078 -9.241 1.00 43.16 184 LYS A N 1
ATOM 1434 C CA . LYS A 1 184 ? -3.702 19.472 -8.988 1.00 43.16 184 LYS A CA 1
ATOM 1435 C C . LYS A 1 184 ? -2.574 19.859 -9.952 1.00 43.16 184 LYS A C 1
ATOM 1437 O O . LYS A 1 184 ? -1.397 19.827 -9.621 1.00 43.16 184 LYS A O 1
ATOM 1442 N N . SER A 1 185 ? -2.966 20.283 -11.147 1.00 40.88 185 SER A N 1
ATOM 1443 C CA . SER A 1 185 ? -2.354 21.454 -11.767 1.00 40.88 185 SER A CA 1
ATOM 1444 C C . SER A 1 185 ? -3.515 22.329 -12.218 1.00 40.88 185 SER A C 1
ATOM 1446 O O . SER A 1 185 ? -4.231 22.024 -13.169 1.00 40.88 185 SER A O 1
ATOM 1448 N N . SER A 1 186 ? -3.816 23.342 -11.421 1.00 39.97 186 SER A N 1
ATOM 1449 C CA . SER A 1 186 ? -4.711 24.420 -11.812 1.00 39.97 186 SER A CA 1
ATOM 1450 C C . SER A 1 186 ? -4.192 25.681 -11.152 1.00 39.97 186 SER A C 1
ATOM 1452 O O . SER A 1 186 ? -4.366 25.849 -9.949 1.00 39.97 186 SER A O 1
ATOM 1454 N N . LYS A 1 187 ? -3.573 26.477 -12.032 1.00 36.69 187 LYS A N 1
ATOM 1455 C CA . LYS A 1 187 ? -3.092 27.860 -11.939 1.00 36.69 187 LYS A CA 1
ATOM 1456 C C . LYS A 1 187 ? -1.970 28.139 -10.948 1.00 36.69 187 LYS A C 1
ATOM 1458 O O . LYS A 1 187 ? -2.206 28.086 -9.727 1.00 36.69 187 LYS A O 1
#

Secondary structure (DSSP, 8-state):
------TT---------SSTTS-GGGGHHHHHHHHHHHHHHTTSSHHHHHHHHHHHHHH---HHHHHHHHHHH-TT----HHHHHHHHHIIIIIHHHHHHHHHHHH-S-SS-HHHHHHTTS-S----SS---------------------------S----PPPPHHHHHHHHHHT-SSS-------

Sequence (187 aa):
MGNGMTKGITYLRISVADTPEVHIKKHFKECVNFIHGCRLNGGISRSTTVVIAYVMTVTGLGWREVLEAIKATRPIANPNPGFRQQLEEFGWGNSQKLRRQLEERFGESPFHDEEELRTLLPLCRRCRQGSANSGASVTASSAPSEGTLQRLVPRSPRDAHRPLPLLARIKQTFSCLPRCLSLKSSK

Mean predicted aligned error: 15.35 Å

Foldseek 3Di:
DDDPPPPPDDDDDDDFDPDPPTPCVVCPVVVVVVVVCCVLQPQQADVLLVVLLVLCLLQVDQSVLSQQLLCLVVVSRHHDPVSNVVSNVCSVPVSPVVNVVCCVVPNRDPDPQNVLSVVSHPPPDPDDDDDDDDDDDDDDDDDDDDDDDDDPDPDDPPPPDDDDHPSVVVVVVVVPPPPDPPPDDDD

Nearest PDB structures (foldseek):
  1yz4-assembly2_B  TM=5.859E-01  e=9.455E-10  Homo sapiens
  5gou-assembly1_G  TM=2.630E-01  e=7.081E+00  Homo sapiens